Protein AF-A0A2J0LGB6-F1 (afdb_monomer_lite)

pLDDT: mean 71.1, std 15.82, range [27.42, 95.31]

Secondary structure (DSSP, 8-state):
-HHHHHHHHHHHHHHHHHHHHHHHHHHHT------SS--SBTTB-----HHHHHHHHHHHHHHHHHHHHHHHHHHHHHHHHHHHHTTT-HHHHHHHHHHHHHHHHHHHHHHHHHHHHHHHHHHTT-TTTTSTT------S----S------------S-----GGG--B-S-THHHHHHHHHTTT-EEEEGGG-TTS--EEETTEEEE-HHHHHHHHHHHHHS----SSGGGS--EE--GGG--TTEEEEETTEEEEEETTEEEE--SSEE--EEEEHHHHHHHS--EEE---B-

Sequence (295 aa):
MKKIRERRILLKIFVSSFILFGILFFSFHAVEAASLVPCDTSENLQACTLCHLVIGFKNIFDYLISSLFVVFTLGVVIAGMFYMVSSGNKSLIEKAKTALTYSLMGAVIALTSWLLVNAVLNALGYKNAGSWYNFTCDTTPSKGPGTLGPGGSTLPPSGISGKGRDIQVPQDGSKLAQVLEKYKGAVYVNYTNNPNGPKGWVDGVFYGDCSSFDQAIYKEAYGIDIPRTSSQQGNEPFNYSQLMNGTILESPGHIGIYYNGSVYHNSGTGNDVRVVELGQYLSNHNVTEMRLPPA

Structure (mmCIF, N/CA/C/O backbone):
data_AF-A0A2J0LGB6-F1
#
_entry.id   AF-A0A2J0LGB6-F1
#
loop_
_atom_site.group_PDB
_atom_site.id
_atom_site.type_symbol
_atom_site.label_atom_id
_atom_site.label_alt_id
_atom_site.label_comp_id
_atom_site.label_asym_id
_atom_site.label_entity_id
_atom_site.label_seq_id
_atom_site.pdbx_PDB_ins_code
_atom_site.Cartn_x
_atom_site.Cartn_y
_atom_site.Cartn_z
_atom_site.occupancy
_atom_site.B_iso_or_equiv
_atom_site.auth_seq_id
_atom_site.auth_comp_id
_atom_site.auth_asym_id
_atom_site.auth_atom_id
_atom_site.pdbx_PDB_model_num
ATOM 1 N N . MET A 1 1 ? -23.533 -2.391 51.498 1.00 57.25 1 MET A N 1
ATOM 2 C CA . MET A 1 1 ? -22.285 -1.675 51.125 1.00 57.25 1 MET A CA 1
ATOM 3 C C . MET A 1 1 ? -21.394 -2.432 50.127 1.00 57.25 1 MET A C 1
ATOM 5 O O . MET A 1 1 ? -20.925 -1.808 49.182 1.00 57.25 1 MET A O 1
ATOM 9 N N . LYS A 1 2 ? -21.208 -3.759 50.252 1.00 60.44 2 LYS A N 1
ATOM 10 C CA . LYS A 1 2 ? -20.364 -4.583 49.350 1.00 60.44 2 LYS A CA 1
ATOM 11 C C . LYS A 1 2 ? -20.735 -4.470 47.851 1.00 60.44 2 LYS A C 1
ATOM 13 O O . LYS A 1 2 ? -19.878 -4.185 47.024 1.00 60.44 2 LYS A O 1
ATOM 18 N N . LYS A 1 3 ? -22.037 -4.511 47.531 1.00 61.22 3 LYS A N 1
ATOM 19 C CA . LYS A 1 3 ? -22.597 -4.408 46.161 1.00 61.22 3 LYS A CA 1
ATOM 20 C C . LYS A 1 3 ? -22.359 -3.051 45.466 1.00 61.22 3 LYS A C 1
ATOM 22 O O . LYS A 1 3 ? -22.297 -2.980 44.244 1.00 61.22 3 LYS A O 1
ATOM 27 N N . ILE A 1 4 ? -22.213 -1.968 46.240 1.00 69.56 4 ILE A N 1
ATOM 28 C CA . ILE A 1 4 ? -21.932 -0.615 45.719 1.00 69.56 4 ILE A CA 1
ATOM 29 C C . ILE A 1 4 ? -20.433 -0.464 45.421 1.00 69.56 4 ILE A C 1
ATOM 31 O O . ILE A 1 4 ? -20.061 0.181 44.442 1.00 69.56 4 ILE A O 1
ATOM 35 N N . ARG A 1 5 ? -19.568 -1.096 46.230 1.00 70.69 5 ARG A N 1
ATOM 36 C CA . ARG A 1 5 ? -18.113 -1.087 46.028 1.00 70.69 5 ARG A CA 1
ATOM 37 C C . ARG A 1 5 ? -17.702 -1.887 44.788 1.00 70.69 5 ARG A C 1
ATOM 39 O O . ARG A 1 5 ? -16.887 -1.395 44.018 1.00 70.69 5 ARG A O 1
ATOM 46 N N . GLU A 1 6 ? -18.326 -3.036 44.534 1.00 75.62 6 GLU A N 1
ATOM 47 C CA . GLU A 1 6 ? -18.059 -3.847 43.331 1.00 75.62 6 GLU A CA 1
ATOM 48 C C . GLU A 1 6 ? -18.514 -3.165 42.035 1.00 75.62 6 GLU A C 1
ATOM 50 O O . GLU A 1 6 ? -17.765 -3.137 41.062 1.00 75.62 6 GLU A O 1
ATOM 55 N N . ARG A 1 7 ? -19.675 -2.495 42.036 1.00 69.69 7 ARG A N 1
ATOM 56 C CA . ARG A 1 7 ? -20.132 -1.696 40.883 1.00 69.69 7 ARG A CA 1
ATOM 57 C C . ARG A 1 7 ? -19.187 -0.540 40.544 1.00 69.69 7 ARG A C 1
ATOM 59 O O . ARG A 1 7 ? -18.980 -0.247 39.373 1.00 69.69 7 ARG A O 1
ATOM 66 N N . ARG A 1 8 ? -18.585 0.097 41.554 1.00 71.94 8 ARG A N 1
ATOM 67 C CA . ARG A 1 8 ? -17.592 1.166 41.352 1.00 71.94 8 ARG A CA 1
ATOM 68 C C . ARG A 1 8 ? -16.253 0.640 40.826 1.00 71.94 8 ARG A C 1
ATOM 70 O O . ARG A 1 8 ? -15.576 1.370 40.113 1.00 71.94 8 ARG A O 1
ATOM 77 N N . ILE A 1 9 ? -15.877 -0.596 41.159 1.00 80.00 9 ILE A N 1
ATOM 78 C CA . ILE A 1 9 ? -14.657 -1.241 40.646 1.00 80.00 9 ILE A CA 1
ATOM 79 C C . ILE A 1 9 ? -14.862 -1.685 39.191 1.00 80.00 9 ILE A C 1
ATOM 81 O O . ILE A 1 9 ? -14.038 -1.355 38.345 1.00 80.00 9 ILE A O 1
ATOM 85 N N . LEU A 1 10 ? -15.993 -2.325 38.875 1.00 76.31 10 LEU A N 1
ATOM 86 C CA . LEU A 1 10 ? -16.330 -2.737 37.506 1.00 76.31 10 LEU A CA 1
ATOM 87 C C . LEU A 1 10 ? -16.436 -1.545 36.547 1.00 76.31 10 LEU A C 1
ATOM 89 O O . LEU A 1 10 ? -15.912 -1.601 35.439 1.00 76.31 10 LEU A O 1
ATOM 93 N N . LEU A 1 11 ? -17.037 -0.437 36.993 1.00 77.94 11 LEU A N 1
ATOM 94 C CA . LEU A 1 11 ? -17.114 0.786 36.194 1.00 77.94 11 LEU A CA 1
ATOM 95 C C . LEU A 1 11 ? -15.721 1.365 35.891 1.00 77.94 11 LEU A C 1
ATOM 97 O O . LEU A 1 11 ? -15.464 1.780 34.768 1.00 77.94 11 LEU A O 1
ATOM 101 N N . LYS A 1 12 ? -14.803 1.361 36.868 1.00 82.25 12 LYS A N 1
ATOM 102 C CA . LYS A 1 12 ? -13.428 1.857 36.681 1.00 82.25 12 LYS A CA 1
ATOM 103 C C . LYS A 1 12 ? -12.610 0.980 35.736 1.00 82.25 12 LYS A C 1
ATOM 105 O O . LYS A 1 12 ? -11.882 1.520 34.912 1.00 82.25 12 LYS A O 1
ATOM 110 N N . ILE A 1 13 ? -12.749 -0.343 35.828 1.00 84.19 13 ILE A N 1
ATOM 111 C CA . ILE A 1 13 ? -12.079 -1.286 34.918 1.00 84.19 13 ILE A CA 1
ATOM 112 C C . ILE A 1 13 ? -12.586 -1.084 33.486 1.00 84.19 13 ILE A C 1
ATOM 114 O O . ILE A 1 13 ? -11.786 -1.003 32.558 1.00 84.19 13 ILE A O 1
ATOM 118 N N . PHE A 1 14 ? -13.899 -0.919 33.311 1.00 81.19 14 PHE A N 1
ATOM 119 C CA . PHE A 1 14 ? -14.500 -0.688 32.000 1.00 81.19 14 PHE A CA 1
ATOM 120 C C . PHE A 1 14 ? -14.052 0.647 31.379 1.00 81.19 14 PHE A C 1
ATOM 122 O O . PHE A 1 14 ? -13.635 0.685 30.225 1.00 81.19 14 PHE A O 1
ATOM 129 N N . VAL A 1 15 ? -14.045 1.731 32.164 1.00 82.56 15 VAL A N 1
ATOM 130 C CA . VAL A 1 15 ? -13.558 3.048 31.716 1.00 82.56 15 VAL A CA 1
ATOM 131 C C . VAL A 1 15 ? -12.059 3.011 31.396 1.00 82.56 15 VAL A C 1
ATOM 133 O O . VAL A 1 15 ? -11.644 3.542 30.371 1.00 82.56 15 VAL A O 1
ATOM 136 N N . SER A 1 16 ? -11.244 2.340 32.215 1.00 83.38 16 SER A N 1
ATOM 137 C CA . SER A 1 16 ? -9.804 2.190 31.970 1.00 83.38 16 SER A CA 1
ATOM 138 C C . SER A 1 16 ? -9.507 1.372 30.712 1.00 83.38 16 SER A C 1
ATOM 140 O O . SER A 1 16 ? -8.601 1.723 29.964 1.00 83.38 16 SER A O 1
ATOM 142 N N . SER A 1 17 ? -10.261 0.298 30.461 1.00 83.94 17 SER A N 1
ATOM 143 C CA . SER A 1 17 ? -10.114 -0.526 29.256 1.00 83.94 17 SER A CA 1
ATOM 144 C C . SER A 1 17 ? -10.517 0.242 27.996 1.00 83.94 17 SER A C 1
ATOM 146 O O . SER A 1 17 ? -9.847 0.129 26.975 1.00 83.94 17 SER A O 1
ATOM 148 N N . PHE A 1 18 ? -11.550 1.082 28.086 1.00 79.19 18 PHE A N 1
ATOM 149 C CA . PHE A 1 18 ? -11.989 1.942 26.991 1.00 79.19 18 PHE A CA 1
ATOM 150 C C . PHE A 1 18 ? -10.978 3.053 26.668 1.00 79.19 18 PHE A C 1
ATOM 152 O O . PHE A 1 18 ? -10.692 3.294 25.499 1.00 79.19 18 PHE A O 1
ATOM 159 N N . ILE A 1 19 ? -10.383 3.682 27.689 1.00 82.94 19 ILE A N 1
ATOM 160 C CA . ILE A 1 19 ? -9.310 4.672 27.503 1.00 82.94 19 ILE A CA 1
ATOM 161 C C . ILE A 1 19 ? -8.078 4.011 26.870 1.00 82.94 19 ILE A C 1
ATOM 163 O O . ILE A 1 19 ? -7.512 4.558 25.929 1.00 82.94 19 ILE A O 1
ATOM 167 N N . LEU A 1 20 ? -7.699 2.810 27.322 1.00 83.19 20 LEU A N 1
ATOM 168 C CA . LEU A 1 20 ? -6.574 2.065 26.753 1.00 83.19 20 LEU A CA 1
ATOM 169 C C . LEU A 1 20 ? -6.831 1.668 25.289 1.00 83.19 20 LEU A C 1
ATOM 171 O O . LEU A 1 20 ? -5.963 1.859 24.445 1.00 83.19 20 LEU A O 1
ATOM 175 N N . PHE A 1 21 ? -8.030 1.166 24.973 1.00 81.56 21 PHE A N 1
ATOM 176 C CA . PHE A 1 21 ? -8.418 0.824 23.602 1.00 81.56 21 PHE A CA 1
ATOM 177 C C . PHE A 1 21 ? -8.449 2.061 22.697 1.00 81.56 21 PHE A C 1
ATOM 179 O O . PHE A 1 21 ? -7.945 2.006 21.583 1.00 81.56 21 PHE A O 1
ATOM 186 N N . GLY A 1 22 ? -8.963 3.193 23.191 1.00 79.19 22 GLY A N 1
ATOM 187 C CA . GLY A 1 22 ? -8.945 4.466 22.470 1.00 79.19 22 GLY A CA 1
ATOM 188 C C . GLY A 1 22 ? -7.528 4.957 22.161 1.00 79.19 22 GLY A C 1
AT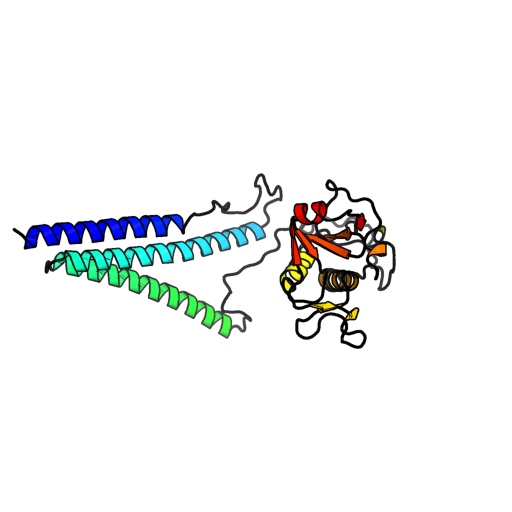OM 189 O O . GLY A 1 22 ? -7.269 5.373 21.037 1.00 79.19 22 GLY A O 1
ATOM 190 N N . ILE A 1 23 ? -6.599 4.848 23.118 1.00 80.06 23 ILE A N 1
ATOM 191 C CA . ILE A 1 23 ? -5.185 5.213 22.925 1.00 80.06 23 ILE A CA 1
ATOM 192 C C . ILE A 1 23 ? -4.522 4.287 21.898 1.00 80.06 23 ILE A C 1
ATOM 194 O O . ILE A 1 23 ? -3.910 4.775 20.955 1.00 80.06 23 ILE A O 1
ATOM 198 N N . LEU A 1 24 ? -4.698 2.967 22.022 1.00 75.44 24 LEU A N 1
ATOM 199 C CA . LEU A 1 24 ? -4.129 1.991 21.084 1.00 75.44 24 LEU A CA 1
ATOM 200 C C . LEU A 1 24 ? -4.681 2.158 19.661 1.00 75.44 24 LEU A C 1
ATOM 202 O O . LEU A 1 24 ? -3.936 2.051 18.691 1.00 75.44 24 LEU A O 1
ATOM 206 N N . PHE A 1 25 ? -5.973 2.459 19.533 1.00 73.19 25 PHE A N 1
ATOM 207 C CA . PHE A 1 25 ? -6.634 2.672 18.249 1.00 73.19 25 PHE A CA 1
ATOM 208 C C . PHE A 1 25 ? -6.210 3.992 17.583 1.00 73.19 25 PHE A C 1
ATOM 210 O O . PHE A 1 25 ? -6.025 4.036 16.366 1.00 73.19 25 PHE A O 1
ATOM 217 N N . PHE A 1 26 ? -6.010 5.053 18.376 1.00 68.25 26 PHE A N 1
ATOM 218 C CA . PHE A 1 26 ? -5.523 6.349 17.895 1.00 68.25 26 PHE A CA 1
ATOM 219 C C . PHE A 1 26 ? -4.045 6.289 17.490 1.00 68.25 26 PHE A C 1
ATOM 221 O O . PHE A 1 26 ? -3.670 6.854 16.469 1.00 68.25 26 PHE A O 1
ATOM 228 N N . SER A 1 27 ? -3.218 5.537 18.225 1.00 65.94 27 SER A N 1
ATOM 229 C CA . SER A 1 27 ? -1.820 5.283 17.853 1.00 65.94 27 SER A CA 1
ATOM 230 C C . SER A 1 27 ? -1.676 4.485 16.554 1.00 65.94 27 SER A C 1
ATOM 232 O O . SER A 1 27 ? -0.694 4.669 15.846 1.00 65.94 27 SER A O 1
ATOM 234 N N . PHE A 1 28 ? -2.645 3.625 16.221 1.00 60.91 28 PHE A N 1
ATOM 235 C CA . PHE A 1 28 ? -2.645 2.868 14.964 1.00 60.91 28 PHE A CA 1
ATOM 236 C C . PHE A 1 28 ? -3.026 3.725 13.744 1.00 60.91 28 PHE A C 1
ATOM 238 O O . PHE A 1 28 ? -2.659 3.392 12.624 1.00 60.91 28 PHE A O 1
ATOM 245 N N . HIS A 1 29 ? -3.732 4.841 13.960 1.00 61.84 29 HIS A N 1
ATOM 246 C CA . HIS A 1 29 ? -4.088 5.819 12.928 1.00 61.84 29 HIS A CA 1
ATOM 247 C C . HIS A 1 29 ? -3.165 7.041 13.006 1.00 61.84 29 HIS A C 1
ATOM 249 O O . HIS A 1 29 ? -3.626 8.184 13.027 1.00 61.84 29 HIS A O 1
ATOM 255 N N . ALA A 1 30 ? -1.851 6.814 13.069 1.00 54.72 30 ALA A N 1
ATOM 256 C CA . ALA A 1 30 ? -0.896 7.868 12.767 1.00 54.72 30 ALA A CA 1
ATOM 257 C C . ALA A 1 30 ? -1.058 8.218 11.281 1.00 54.72 30 ALA A C 1
ATOM 259 O O . ALA A 1 30 ? -0.576 7.512 10.401 1.00 54.72 30 ALA A O 1
ATOM 260 N N . VAL A 1 31 ? -1.822 9.277 11.011 1.00 57.94 31 VAL A N 1
ATOM 261 C CA . VAL A 1 31 ? -1.873 9.915 9.698 1.00 57.94 31 VAL A CA 1
ATOM 262 C C . VAL A 1 31 ? -0.479 10.457 9.437 1.00 57.94 31 VAL A C 1
ATOM 264 O O . VAL A 1 31 ? -0.087 11.486 9.988 1.00 57.94 31 VAL A O 1
ATOM 267 N N . GLU A 1 32 ? 0.289 9.745 8.623 1.00 56.34 32 GLU A N 1
ATOM 268 C CA . GLU A 1 32 ? 1.420 10.352 7.945 1.00 56.34 32 GLU A CA 1
ATOM 269 C C . GLU A 1 32 ? 0.850 11.497 7.110 1.00 56.34 32 GLU A C 1
ATOM 271 O O . GLU A 1 32 ? -0.084 11.312 6.324 1.00 56.34 32 GLU A O 1
ATOM 276 N N . ALA A 1 33 ? 1.339 12.710 7.361 1.00 49.53 33 ALA A N 1
ATOM 277 C CA . ALA A 1 33 ? 0.936 13.905 6.640 1.00 49.53 33 ALA A CA 1
ATOM 278 C C . ALA A 1 33 ? 1.488 13.840 5.209 1.00 49.53 33 ALA A C 1
ATOM 280 O O . ALA A 1 33 ? 2.425 14.549 4.853 1.00 49.53 33 ALA A O 1
ATOM 281 N N . ALA A 1 34 ? 0.918 12.959 4.390 1.00 55.00 34 ALA A N 1
ATOM 282 C CA . ALA A 1 34 ? 1.108 12.986 2.957 1.00 55.00 34 ALA A CA 1
ATOM 283 C C . ALA A 1 34 ? 0.466 14.275 2.437 1.00 55.00 34 ALA A C 1
ATOM 285 O O . ALA A 1 34 ? -0.683 14.594 2.762 1.00 55.00 34 ALA A O 1
ATOM 286 N N . SER A 1 35 ? 1.210 15.049 1.652 1.00 59.91 35 SER A N 1
ATOM 287 C CA . SER A 1 35 ? 0.641 16.196 0.959 1.00 59.91 35 SER A CA 1
ATOM 288 C C . SER A 1 35 ? -0.545 15.737 0.098 1.00 59.91 35 SER A C 1
ATOM 290 O O . SER A 1 35 ? -0.476 14.725 -0.601 1.00 59.91 35 SER A O 1
ATOM 292 N N . LEU A 1 36 ? -1.658 16.482 0.166 1.00 65.94 36 LEU A N 1
ATOM 293 C CA . LEU A 1 36 ? -2.901 16.201 -0.578 1.00 65.94 36 LEU A CA 1
ATOM 294 C C . LEU A 1 36 ? -2.656 16.022 -2.080 1.00 65.94 36 LEU A C 1
ATOM 296 O O . LEU A 1 36 ? -3.358 15.259 -2.734 1.00 65.94 36 LEU A O 1
ATOM 300 N N . VAL A 1 37 ? -1.653 16.719 -2.610 1.00 74.94 37 VAL A N 1
ATOM 301 C CA . VAL A 1 37 ? -1.104 16.491 -3.941 1.00 74.94 37 VAL A CA 1
ATOM 302 C C . VAL A 1 37 ? 0.407 16.302 -3.767 1.00 74.94 37 VAL A C 1
ATOM 304 O O . VAL A 1 37 ? 1.064 17.218 -3.267 1.00 74.94 37 VAL A O 1
ATOM 307 N N . PRO A 1 38 ? 0.978 15.141 -4.134 1.00 68.25 38 PRO A N 1
ATOM 308 C CA . PRO A 1 38 ? 2.395 14.850 -3.928 1.00 68.25 38 PRO A CA 1
ATOM 309 C C . PRO A 1 38 ? 3.275 15.491 -5.017 1.00 68.25 38 PRO A C 1
ATOM 311 O O . PRO A 1 38 ? 4.018 14.798 -5.699 1.00 68.25 38 PRO A O 1
ATOM 314 N N . CYS A 1 39 ? 3.169 16.806 -5.220 1.00 71.56 39 CYS A N 1
ATOM 315 C CA . CYS A 1 39 ? 4.016 17.570 -6.142 1.00 71.56 39 CYS A CA 1
ATOM 316 C C . CYS A 1 39 ? 4.492 18.876 -5.494 1.00 71.56 39 CYS A C 1
ATOM 318 O O . CYS A 1 39 ? 3.867 19.352 -4.547 1.00 71.56 39 CYS A O 1
ATOM 320 N N . ASP A 1 40 ? 5.596 19.430 -6.006 1.00 61.62 40 ASP A N 1
ATOM 321 C CA . ASP A 1 40 ? 6.232 20.658 -5.503 1.00 61.62 40 ASP A CA 1
ATOM 322 C C . ASP A 1 40 ? 6.534 20.616 -3.991 1.00 61.62 40 ASP A C 1
ATOM 324 O O . ASP A 1 40 ? 6.265 21.547 -3.232 1.00 61.62 40 ASP A O 1
ATOM 328 N N . THR A 1 41 ? 7.063 19.479 -3.526 1.00 63.56 41 THR A N 1
ATOM 329 C CA . THR A 1 41 ? 7.563 19.326 -2.154 1.00 63.56 41 THR A CA 1
ATOM 330 C C . THR A 1 41 ? 9.084 19.439 -2.146 1.00 63.56 41 THR A C 1
ATOM 332 O O . THR A 1 41 ? 9.743 19.212 -3.160 1.00 63.56 41 THR A O 1
ATOM 335 N N . SER A 1 42 ? 9.678 19.742 -0.989 1.00 52.84 42 SER A N 1
ATOM 336 C CA . SER A 1 42 ? 11.139 19.841 -0.828 1.00 52.84 42 SER A CA 1
ATOM 337 C C . SER A 1 42 ? 11.908 18.561 -1.198 1.00 52.84 42 SER A C 1
ATOM 339 O O . SER A 1 42 ? 13.126 18.614 -1.336 1.00 52.84 42 SER A O 1
ATOM 341 N N . GLU A 1 43 ? 11.210 17.433 -1.364 1.00 52.44 43 GLU A N 1
ATOM 342 C CA . GLU A 1 43 ? 11.763 16.139 -1.783 1.00 52.44 43 GLU A CA 1
ATOM 343 C C . GLU A 1 43 ? 11.471 15.789 -3.258 1.00 52.44 43 GLU A C 1
ATOM 345 O O . GLU A 1 43 ? 12.148 14.936 -3.822 1.00 52.44 43 GLU A O 1
ATOM 350 N N . ASN A 1 44 ? 10.506 16.456 -3.910 1.00 54.62 44 ASN A N 1
ATOM 351 C CA . ASN A 1 44 ? 10.139 16.251 -5.317 1.00 54.62 44 ASN A CA 1
ATOM 352 C C . ASN A 1 44 ? 9.853 17.596 -6.012 1.00 54.62 44 ASN A C 1
ATOM 354 O O . ASN A 1 44 ? 8.716 18.070 -6.050 1.00 54.62 44 ASN A O 1
ATOM 358 N N . LEU A 1 45 ? 10.889 18.179 -6.628 1.00 52.56 45 LEU A N 1
ATOM 359 C CA . LEU A 1 45 ? 10.853 19.456 -7.366 1.00 52.56 45 LEU A CA 1
ATOM 360 C C . LEU A 1 45 ? 10.218 19.357 -8.780 1.00 52.56 45 LEU A C 1
ATOM 362 O O . LEU A 1 45 ? 10.547 20.129 -9.683 1.00 52.56 45 LEU A O 1
ATOM 366 N N . GLN A 1 46 ? 9.335 18.383 -9.018 1.00 58.78 46 GLN A N 1
ATOM 367 C CA . GLN A 1 46 ? 8.678 18.189 -10.316 1.00 58.78 46 GLN A CA 1
ATOM 368 C C . GLN A 1 46 ? 7.421 19.053 -10.463 1.00 58.78 46 GLN A C 1
ATOM 370 O O . GLN A 1 46 ? 6.616 19.181 -9.541 1.00 58.78 46 GLN A O 1
ATOM 375 N N . ALA A 1 47 ? 7.224 19.600 -11.669 1.00 58.81 47 ALA A N 1
ATOM 376 C CA . ALA A 1 47 ? 6.024 20.350 -12.023 1.00 58.81 47 ALA A CA 1
ATOM 377 C C . ALA A 1 47 ? 4.765 19.475 -11.886 1.00 58.81 47 ALA A C 1
ATOM 379 O O . ALA A 1 47 ? 4.703 18.368 -12.428 1.00 58.81 47 ALA A O 1
ATOM 380 N N . CYS A 1 48 ? 3.749 19.989 -11.189 1.00 64.56 48 CYS A N 1
ATOM 381 C CA . CYS A 1 48 ? 2.488 19.291 -10.961 1.00 64.56 48 CYS A CA 1
ATOM 382 C C . CYS A 1 48 ? 1.771 18.982 -12.286 1.00 64.56 48 CYS A C 1
ATOM 384 O O . CYS A 1 48 ? 1.277 19.876 -12.974 1.00 64.56 48 CYS A O 1
ATOM 386 N N . THR A 1 49 ? 1.678 17.699 -12.630 1.00 72.69 49 THR A N 1
ATOM 387 C CA . THR A 1 49 ? 0.858 17.206 -13.748 1.00 72.69 49 THR A CA 1
ATOM 388 C C . THR A 1 49 ? -0.535 16.786 -13.260 1.00 72.69 49 THR A C 1
ATOM 390 O O . THR A 1 49 ? -0.725 16.505 -12.075 1.00 72.69 49 THR A O 1
ATOM 393 N N . LEU A 1 50 ? -1.522 16.678 -14.165 1.00 73.19 50 LEU A N 1
ATOM 394 C CA . LEU A 1 50 ? -2.873 16.174 -13.833 1.00 73.19 50 LEU A CA 1
ATOM 395 C C . LEU A 1 50 ? -2.847 14.785 -13.168 1.00 73.19 50 LEU A C 1
ATOM 397 O O . LEU A 1 50 ? -3.728 14.457 -12.383 1.00 73.19 50 LEU A O 1
ATOM 401 N N . CYS A 1 51 ? -1.816 13.988 -13.438 1.00 74.62 51 CYS A N 1
ATOM 402 C CA . CYS A 1 51 ? -1.575 12.705 -12.790 1.00 74.62 51 CYS A CA 1
ATOM 403 C C . CYS A 1 51 ? -1.431 12.832 -11.259 1.00 74.62 51 CYS A C 1
ATOM 405 O O . CYS A 1 51 ? -2.069 12.087 -10.516 1.00 74.62 51 CYS A O 1
ATOM 407 N N . HIS A 1 52 ? -0.677 13.822 -10.774 1.00 74.81 52 HIS A N 1
ATOM 408 C CA . HIS A 1 52 ? -0.508 14.046 -9.337 1.00 74.81 52 HIS A CA 1
ATOM 409 C C . HIS A 1 52 ? -1.819 14.463 -8.665 1.00 74.81 52 HIS A C 1
ATOM 411 O O . HIS A 1 52 ? -2.065 14.096 -7.519 1.00 74.81 52 HIS A O 1
ATOM 417 N N . LEU A 1 53 ? -2.693 15.172 -9.391 1.00 79.00 53 LEU A N 1
ATOM 418 C CA . LEU A 1 53 ? -4.040 15.502 -8.927 1.00 79.00 53 LEU A CA 1
ATOM 419 C C . LEU A 1 53 ? -4.901 14.235 -8.770 1.00 79.00 53 LEU A C 1
ATOM 421 O O . LEU A 1 53 ? -5.588 14.083 -7.764 1.00 79.00 53 LEU A O 1
ATOM 425 N N . VAL A 1 54 ? -4.840 13.306 -9.730 1.00 80.94 54 VAL A N 1
ATOM 426 C CA . VAL A 1 54 ? -5.573 12.024 -9.677 1.00 80.94 54 VAL A CA 1
ATOM 427 C C . VAL A 1 54 ? -5.080 11.143 -8.527 1.00 80.94 54 VAL A C 1
ATOM 429 O O . VAL A 1 54 ? -5.892 10.572 -7.800 1.00 80.94 54 VAL A O 1
ATOM 432 N N . ILE A 1 55 ? -3.765 11.076 -8.310 1.00 78.50 55 ILE A N 1
ATOM 433 C CA . ILE A 1 55 ? -3.179 10.366 -7.163 1.00 78.50 55 ILE A CA 1
ATOM 434 C C . ILE A 1 55 ? -3.586 11.041 -5.848 1.00 78.50 55 ILE A C 1
ATOM 436 O O . ILE A 1 55 ? -3.934 10.356 -4.889 1.00 78.50 55 ILE A O 1
ATOM 440 N N . GLY A 1 56 ? -3.630 12.374 -5.817 1.00 78.56 56 GLY A N 1
ATOM 441 C CA . GLY A 1 56 ? -4.162 13.126 -4.684 1.00 78.56 56 GLY A CA 1
ATOM 442 C C . GLY A 1 56 ? -5.607 12.745 -4.358 1.00 78.56 56 GLY A C 1
ATOM 443 O O . GLY A 1 56 ? -5.923 12.430 -3.212 1.00 78.56 56 GLY A O 1
ATOM 444 N N . PHE A 1 57 ? -6.478 12.660 -5.370 1.00 82.94 57 PHE A N 1
ATOM 445 C CA . PHE A 1 57 ? -7.842 12.160 -5.185 1.00 82.94 57 PHE A CA 1
ATOM 446 C C . PHE A 1 57 ? -7.865 10.734 -4.642 1.00 82.94 57 PHE A C 1
ATOM 448 O O . PHE A 1 57 ? -8.605 10.476 -3.696 1.00 82.94 57 PHE A O 1
ATOM 455 N N . LYS A 1 58 ? -7.043 9.821 -5.173 1.00 82.62 58 LYS A N 1
ATOM 456 C CA . LYS A 1 58 ? -6.915 8.460 -4.634 1.00 82.62 58 LYS A CA 1
ATOM 457 C C . LYS A 1 58 ? -6.552 8.478 -3.144 1.00 82.62 58 LYS A C 1
ATOM 459 O O . LYS A 1 58 ? -7.228 7.820 -2.360 1.00 82.62 58 LYS A O 1
ATOM 464 N N . ASN A 1 59 ? -5.552 9.262 -2.749 1.00 80.12 59 ASN A N 1
ATOM 465 C CA . ASN A 1 59 ? -5.129 9.367 -1.351 1.00 80.12 59 ASN A CA 1
ATOM 466 C C . ASN A 1 59 ? -6.251 9.917 -0.458 1.00 80.12 59 ASN A C 1
ATOM 468 O O . ASN A 1 59 ? -6.458 9.428 0.651 1.00 80.12 59 ASN A O 1
ATOM 472 N N . ILE A 1 60 ? -7.024 10.888 -0.956 1.00 84.81 60 ILE A N 1
ATOM 473 C CA . ILE A 1 60 ? -8.215 11.401 -0.266 1.00 84.81 60 ILE A CA 1
ATOM 474 C C . ILE A 1 60 ? -9.268 10.301 -0.119 1.00 84.81 60 ILE A C 1
ATOM 476 O O . ILE A 1 60 ? -9.816 10.133 0.965 1.00 84.81 60 ILE A O 1
ATOM 480 N N . PHE A 1 61 ? -9.557 9.539 -1.175 1.00 83.88 61 PHE A N 1
ATOM 481 C CA . PHE A 1 61 ? -10.520 8.438 -1.115 1.00 83.88 61 PHE A CA 1
ATOM 482 C C . PHE A 1 61 ? -10.084 7.349 -0.131 1.00 83.88 61 PHE A C 1
ATOM 484 O O . PHE A 1 61 ? -10.899 6.915 0.682 1.00 83.88 61 PHE A O 1
ATOM 491 N N . ASP A 1 62 ? -8.810 6.961 -0.143 1.00 81.19 62 ASP A N 1
ATOM 492 C CA . ASP A 1 62 ? -8.252 5.985 0.795 1.00 81.19 62 ASP A CA 1
ATOM 493 C C . ASP A 1 62 ? -8.339 6.499 2.244 1.00 81.19 62 ASP A C 1
ATOM 495 O O . ASP A 1 62 ? -8.757 5.769 3.147 1.00 81.19 62 ASP A O 1
ATOM 499 N N . TYR A 1 63 ? -8.049 7.784 2.467 1.00 82.75 63 TYR A N 1
ATOM 500 C CA . TYR A 1 63 ? -8.218 8.431 3.768 1.00 82.75 63 TYR A CA 1
ATOM 501 C C . TYR A 1 63 ? -9.690 8.487 4.214 1.00 82.75 63 TYR A C 1
ATOM 503 O O . TYR A 1 63 ? -10.010 8.200 5.370 1.00 82.75 63 TYR A O 1
ATOM 511 N N . LEU A 1 64 ? -10.618 8.812 3.310 1.00 84.25 64 LEU A N 1
ATOM 512 C CA . LEU A 1 64 ? -12.052 8.858 3.606 1.00 84.25 64 LEU A CA 1
ATOM 513 C C . LEU A 1 64 ? -12.604 7.469 3.946 1.00 84.25 64 LEU A C 1
ATOM 515 O O . LEU A 1 64 ? -13.350 7.329 4.913 1.00 84.25 64 LEU A O 1
ATOM 519 N N . ILE A 1 65 ? -12.208 6.432 3.206 1.00 83.69 65 ILE A N 1
ATOM 520 C CA . ILE A 1 65 ? -12.607 5.046 3.484 1.00 83.69 65 ILE A CA 1
ATOM 521 C C . ILE A 1 65 ? -12.030 4.578 4.826 1.00 83.69 65 ILE A C 1
ATOM 523 O O . ILE A 1 65 ? -12.757 4.008 5.642 1.00 83.69 65 ILE A O 1
ATOM 527 N N . SER A 1 66 ? -10.754 4.869 5.090 1.00 81.75 66 SER A N 1
ATOM 528 C CA . SER A 1 66 ? -10.111 4.555 6.370 1.00 81.75 66 SER A CA 1
ATOM 529 C C . SER A 1 66 ? -10.807 5.264 7.543 1.00 81.75 66 SER A C 1
ATOM 531 O O . SER A 1 66 ? -11.187 4.635 8.532 1.00 81.75 66 SER A O 1
ATOM 533 N N . SER A 1 67 ? -11.104 6.560 7.406 1.00 82.81 67 SER A N 1
ATOM 534 C CA . SER A 1 67 ? -11.798 7.332 8.447 1.00 82.81 67 SER A CA 1
ATOM 535 C C . SER A 1 67 ? -13.249 6.883 8.674 1.00 82.81 67 SER A C 1
ATOM 537 O O . SER A 1 67 ? -13.724 6.893 9.812 1.00 82.81 67 SER A O 1
ATOM 539 N N . LEU A 1 68 ? -13.952 6.406 7.642 1.00 86.81 68 LEU A N 1
ATOM 540 C CA . LEU A 1 68 ? -15.281 5.805 7.793 1.00 86.81 68 LEU A CA 1
ATOM 541 C C . LEU A 1 68 ? -15.252 4.570 8.700 1.00 86.81 68 LEU A C 1
ATOM 543 O O . LEU A 1 68 ? -16.140 4.409 9.540 1.00 86.81 68 LEU A O 1
ATOM 547 N N . PHE A 1 69 ? -14.223 3.726 8.581 1.00 84.44 69 PHE A N 1
ATOM 548 C CA . PHE A 1 69 ? -14.064 2.547 9.436 1.00 84.44 69 PHE A CA 1
ATOM 549 C C . PHE A 1 69 ? -13.843 2.927 10.910 1.00 84.44 69 PHE A C 1
ATOM 551 O O . PHE A 1 69 ? -14.406 2.305 11.821 1.00 84.44 69 PHE A O 1
ATOM 558 N N . VAL A 1 70 ? -13.094 4.006 11.150 1.00 84.75 70 VAL A N 1
ATOM 559 C CA . VAL A 1 70 ? -12.906 4.594 12.484 1.00 84.75 70 VAL A CA 1
ATOM 560 C C . VAL A 1 70 ? -14.232 5.068 13.074 1.00 84.75 70 VAL A C 1
ATOM 562 O O . VAL A 1 70 ? -14.593 4.679 14.187 1.00 84.75 70 VAL A O 1
ATOM 565 N N . VAL A 1 71 ? -14.991 5.873 12.325 1.00 87.38 71 VAL A N 1
ATOM 566 C CA . VAL A 1 71 ? -16.277 6.421 12.784 1.00 87.38 71 VAL A CA 1
ATOM 567 C C . VAL A 1 71 ? -17.295 5.308 13.036 1.00 87.38 71 VAL A C 1
ATOM 569 O O . VAL A 1 71 ? -18.016 5.347 14.036 1.00 87.38 71 VAL A O 1
ATOM 572 N N . PHE A 1 72 ? -17.325 4.285 12.179 1.00 87.88 72 PHE A N 1
ATOM 573 C CA . PHE A 1 72 ? -18.164 3.105 12.366 1.00 87.88 72 PHE A CA 1
ATOM 574 C C . PHE A 1 72 ? -17.851 2.394 13.687 1.00 87.88 72 PHE A C 1
ATOM 576 O O . PHE A 1 72 ? -18.751 2.173 14.501 1.00 87.88 72 PHE A O 1
ATOM 583 N N . THR A 1 73 ? -16.573 2.098 13.933 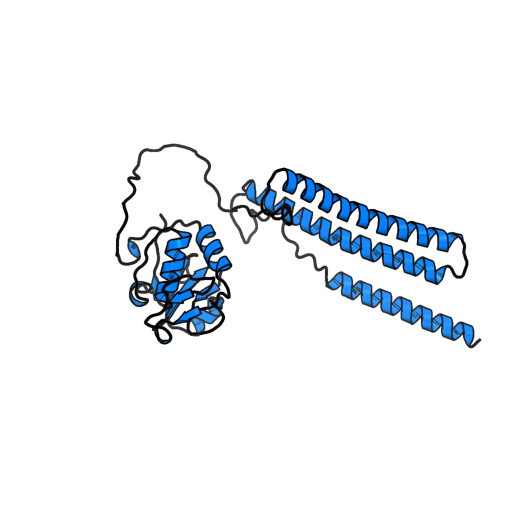1.00 85.88 73 THR A N 1
ATOM 584 C CA . THR A 1 73 ? -16.127 1.414 15.153 1.00 85.88 73 THR A CA 1
ATOM 585 C C . THR A 1 73 ? -16.470 2.231 16.400 1.00 85.88 73 THR A C 1
ATOM 587 O O . THR A 1 73 ? -17.025 1.693 17.360 1.00 85.88 73 THR A O 1
ATOM 590 N N . LEU A 1 74 ? -16.233 3.547 16.378 1.00 85.88 74 LEU A N 1
ATOM 591 C CA . LEU A 1 74 ? -16.597 4.441 17.482 1.00 85.88 74 LEU A CA 1
ATOM 592 C C . LEU A 1 74 ? -18.108 4.455 17.745 1.00 85.88 74 LEU A C 1
ATOM 594 O O . LEU A 1 74 ? -18.528 4.364 18.899 1.00 85.88 74 LEU A O 1
ATOM 598 N N . GLY A 1 75 ? -18.929 4.520 16.694 1.00 87.56 75 GLY A N 1
ATOM 599 C CA . GLY A 1 75 ? -20.386 4.501 16.815 1.00 87.56 75 GLY A CA 1
ATOM 600 C C . GLY A 1 75 ? -20.912 3.219 17.467 1.00 87.56 75 GLY A C 1
ATOM 601 O O . GLY A 1 75 ? -21.735 3.284 18.384 1.00 87.56 75 GLY A O 1
ATOM 602 N N . VAL A 1 76 ? -20.367 2.060 17.081 1.00 90.12 76 VAL A N 1
ATOM 603 C CA . VAL A 1 76 ? -20.716 0.761 17.681 1.00 90.12 76 VAL A CA 1
ATOM 604 C C . VAL A 1 76 ? -20.321 0.704 19.158 1.00 90.12 76 VAL A C 1
ATOM 606 O O . VAL A 1 76 ? -21.112 0.254 19.991 1.00 90.12 76 VAL A O 1
ATOM 609 N N . VAL A 1 77 ? -19.135 1.202 19.520 1.00 88.56 77 VAL A N 1
ATOM 610 C CA . VAL A 1 77 ? -18.688 1.190 20.921 1.00 88.56 77 VAL A CA 1
ATOM 611 C C . VAL A 1 77 ? -19.525 2.137 21.788 1.00 88.56 77 VAL A C 1
ATOM 613 O O . VAL A 1 77 ? -19.939 1.758 22.887 1.00 88.56 77 VAL A O 1
ATOM 616 N N . ILE A 1 78 ? -19.842 3.338 21.293 1.00 87.50 78 ILE A N 1
ATOM 617 C CA . ILE A 1 78 ? -20.713 4.296 21.992 1.00 87.50 78 ILE A CA 1
ATOM 618 C C . ILE A 1 78 ? -22.114 3.700 22.191 1.00 87.50 78 ILE A C 1
ATOM 620 O O . ILE A 1 78 ? -22.675 3.788 23.287 1.00 87.50 78 ILE A O 1
ATOM 624 N N . ALA A 1 79 ? -22.664 3.034 21.173 1.00 90.75 79 ALA A N 1
ATOM 625 C CA . ALA A 1 79 ? -23.942 2.338 21.280 1.00 90.75 79 ALA A CA 1
ATOM 626 C C . ALA A 1 79 ? -23.907 1.227 22.346 1.00 90.75 79 ALA A C 1
ATOM 628 O O . ALA A 1 79 ? -24.802 1.152 23.193 1.00 90.75 79 ALA A O 1
ATOM 629 N N . GLY A 1 80 ? -22.845 0.412 22.363 1.00 88.62 80 GLY A N 1
ATOM 630 C CA . GLY A 1 80 ? -22.637 -0.625 23.377 1.00 88.62 80 GLY A CA 1
ATOM 631 C C . GLY A 1 80 ? -22.542 -0.057 24.797 1.00 88.62 80 GLY A C 1
ATOM 632 O O . GLY A 1 80 ? -23.132 -0.605 25.732 1.00 88.62 80 GLY A O 1
ATOM 633 N N . MET A 1 81 ? -21.872 1.086 24.960 1.00 84.31 81 MET A N 1
ATOM 634 C CA . MET A 1 81 ? -21.764 1.772 26.246 1.00 84.31 81 MET A CA 1
ATOM 635 C C . MET A 1 81 ? -23.125 2.271 26.743 1.00 84.31 81 MET A C 1
ATOM 637 O O . MET A 1 81 ? -23.500 1.989 27.884 1.00 84.31 81 MET A O 1
ATOM 641 N N . PHE A 1 82 ? -23.894 2.967 25.899 1.00 87.75 82 PHE A N 1
ATOM 642 C CA . PHE A 1 82 ? -25.228 3.445 26.277 1.00 87.75 82 PHE A CA 1
ATOM 643 C C . PHE A 1 82 ? -26.171 2.296 26.642 1.00 87.75 82 PHE A C 1
ATOM 645 O O . PHE A 1 82 ? -26.967 2.429 27.576 1.00 87.75 82 PHE A O 1
ATOM 652 N N . TYR A 1 83 ? -26.043 1.153 25.964 1.00 88.12 83 TYR A N 1
ATOM 653 C CA . TYR A 1 83 ? -26.832 -0.033 26.271 1.00 88.12 83 TYR A CA 1
ATOM 654 C C . TYR A 1 83 ? -26.503 -0.600 27.660 1.00 88.12 83 TYR A C 1
ATOM 656 O O . TYR A 1 83 ? -27.409 -0.837 28.460 1.00 88.12 83 TYR A O 1
ATOM 664 N N . MET A 1 84 ? -25.215 -0.749 27.991 1.00 85.88 84 MET A N 1
ATOM 665 C CA . MET A 1 84 ? -24.781 -1.279 29.290 1.00 85.88 84 MET A CA 1
ATOM 666 C C . MET A 1 84 ? -25.087 -0.336 30.463 1.00 85.88 84 MET A C 1
ATOM 668 O O . MET A 1 84 ? -25.458 -0.795 31.545 1.00 85.88 84 MET A O 1
ATOM 672 N N . VAL A 1 85 ? -24.966 0.980 30.265 1.00 87.00 85 VAL A N 1
ATOM 673 C CA . VAL A 1 85 ? -25.178 1.983 31.328 1.00 87.00 85 VAL A CA 1
ATOM 674 C C . VAL A 1 85 ? -26.659 2.313 31.536 1.00 87.00 85 VAL A C 1
ATOM 676 O O . VAL A 1 85 ? -27.028 2.791 32.608 1.00 87.00 85 VAL A O 1
ATOM 679 N N . SER A 1 86 ? -27.530 2.014 30.565 1.00 87.94 86 SER A N 1
ATOM 680 C CA . SER A 1 86 ? -28.959 2.342 30.634 1.00 87.94 86 SER A CA 1
ATOM 681 C C . SER A 1 86 ? -29.639 1.862 31.924 1.00 87.94 86 SER A C 1
ATOM 683 O O . SER A 1 86 ? -30.523 2.551 32.431 1.00 87.94 86 SER A O 1
ATOM 685 N N . SER A 1 87 ? -29.234 0.716 32.488 1.00 83.19 87 SER A N 1
ATOM 686 C CA . SER A 1 87 ? -29.792 0.166 33.736 1.00 83.19 87 SER A CA 1
ATOM 687 C C . SER A 1 87 ? -31.338 0.114 33.761 1.00 83.19 87 SER A C 1
ATOM 689 O O . SER A 1 87 ? -31.942 0.196 34.831 1.00 83.19 87 SER A O 1
ATOM 691 N N . GLY A 1 88 ? -31.978 -0.014 32.591 1.00 80.19 88 GLY A N 1
ATOM 692 C CA . GLY A 1 88 ? -33.438 -0.036 32.424 1.00 80.19 88 GLY A CA 1
ATOM 693 C C . GLY A 1 88 ? -34.082 1.317 32.091 1.00 80.19 88 GLY A C 1
ATOM 694 O O . GLY A 1 88 ? -35.298 1.393 31.927 1.00 80.19 88 GLY A O 1
ATOM 695 N N . ASN A 1 89 ? -33.300 2.390 31.951 1.00 89.75 89 ASN A N 1
ATOM 696 C CA . ASN A 1 89 ? -33.791 3.679 31.477 1.00 89.75 89 ASN A CA 1
ATOM 697 C C . ASN A 1 89 ? -34.106 3.609 29.972 1.00 89.75 89 ASN A C 1
ATOM 699 O O . ASN A 1 89 ? -33.198 3.533 29.135 1.00 89.75 89 ASN A O 1
ATOM 703 N N . LYS A 1 90 ? -35.401 3.689 29.636 1.00 89.62 90 LYS A N 1
ATOM 704 C CA . LYS A 1 90 ? -35.914 3.636 28.257 1.00 89.62 90 LYS A CA 1
ATOM 705 C C . LYS A 1 90 ? -35.244 4.661 27.336 1.00 89.62 90 LYS A C 1
ATOM 707 O O . LYS A 1 90 ? -34.886 4.306 26.221 1.00 89.62 90 LYS A O 1
ATOM 712 N N . SER A 1 91 ? -34.973 5.874 27.824 1.00 91.12 91 SER A N 1
ATOM 713 C CA . SER A 1 91 ? -34.324 6.927 27.031 1.00 91.12 91 SER A CA 1
ATOM 714 C C . SER A 1 91 ? -32.892 6.555 26.625 1.00 91.12 91 SER A C 1
ATOM 716 O O . SER A 1 91 ? -32.487 6.777 25.486 1.00 91.12 91 SER A O 1
ATOM 718 N N . LEU A 1 92 ? -32.122 5.936 27.527 1.00 88.50 92 LEU A N 1
ATOM 719 C CA . LEU A 1 92 ? -30.753 5.501 27.223 1.00 88.50 92 LEU A CA 1
ATOM 720 C C . LEU A 1 92 ? -30.722 4.260 26.318 1.00 88.50 92 LEU A C 1
ATOM 722 O O . LEU A 1 92 ? -29.842 4.157 25.467 1.00 88.50 92 LEU A O 1
ATOM 726 N N . ILE A 1 93 ? -31.702 3.357 26.449 1.00 90.94 93 ILE A N 1
ATOM 727 C CA . ILE A 1 93 ? -31.869 2.221 25.525 1.00 90.94 93 ILE A CA 1
ATOM 728 C C . ILE A 1 93 ? -32.221 2.709 24.119 1.00 90.94 93 ILE A C 1
ATOM 730 O O . ILE A 1 93 ? -31.663 2.201 23.149 1.00 90.94 93 ILE A O 1
ATOM 734 N N . GLU A 1 94 ? -33.118 3.688 23.990 1.00 92.38 94 GLU A N 1
ATOM 735 C CA . GLU A 1 94 ? -33.466 4.254 22.685 1.00 92.38 94 GLU A CA 1
ATOM 736 C C . GLU A 1 94 ? -32.263 4.932 22.032 1.00 92.38 94 GLU A C 1
ATOM 738 O O . GLU A 1 94 ? -31.969 4.649 20.875 1.00 92.38 94 GLU A O 1
ATOM 743 N N . LYS A 1 95 ? -31.487 5.728 22.781 1.00 89.44 95 LYS A N 1
ATOM 744 C CA . LYS A 1 95 ? -30.240 6.318 22.263 1.00 89.44 95 LYS A CA 1
ATOM 745 C C . LYS A 1 95 ? -29.234 5.261 21.803 1.00 89.44 95 LYS A C 1
ATOM 747 O O . LYS A 1 95 ? -28.643 5.424 20.739 1.00 89.44 95 LYS A O 1
ATOM 752 N N . ALA A 1 96 ? -29.073 4.172 22.556 1.00 90.25 96 ALA A N 1
ATOM 753 C CA . ALA A 1 96 ? -28.194 3.065 22.178 1.00 90.25 96 ALA A CA 1
ATOM 754 C C . ALA A 1 96 ? -28.638 2.390 20.870 1.00 90.25 96 ALA A C 1
ATOM 756 O O . ALA A 1 96 ? -27.824 2.176 19.974 1.00 90.25 96 ALA A O 1
ATOM 757 N N . LYS A 1 97 ? -29.936 2.091 20.736 1.00 90.12 97 LYS A N 1
ATOM 758 C CA . LYS A 1 97 ? -30.504 1.471 19.528 1.00 90.12 97 LYS A CA 1
ATOM 759 C C . LYS A 1 97 ? -30.384 2.376 18.311 1.00 90.12 97 LYS A C 1
ATOM 761 O O . LYS A 1 97 ? -30.020 1.903 17.238 1.00 90.12 97 LYS A O 1
ATOM 766 N N . THR A 1 98 ? -30.654 3.665 18.480 1.00 91.56 98 THR A N 1
ATOM 767 C CA . THR A 1 98 ? -30.534 4.657 17.413 1.00 91.56 98 THR A CA 1
ATOM 768 C C . THR A 1 98 ? -29.085 4.792 16.950 1.00 91.56 98 THR A C 1
ATOM 770 O O . THR A 1 98 ? -28.827 4.709 15.753 1.00 91.56 98 THR A O 1
ATOM 773 N N . ALA A 1 99 ? -28.127 4.903 17.878 1.00 88.31 99 ALA A N 1
ATOM 774 C CA . ALA A 1 99 ? -26.702 4.942 17.547 1.00 88.31 99 ALA A CA 1
ATOM 775 C C . ALA A 1 99 ? -26.252 3.676 16.795 1.00 88.31 99 ALA A C 1
ATOM 777 O O . ALA A 1 99 ? -25.614 3.781 15.751 1.00 88.31 99 ALA A O 1
ATOM 778 N N . LEU A 1 100 ? -26.664 2.491 17.260 1.00 91.94 100 LEU A N 1
ATOM 779 C CA . LEU A 1 100 ? -26.345 1.224 16.598 1.00 91.94 100 LEU 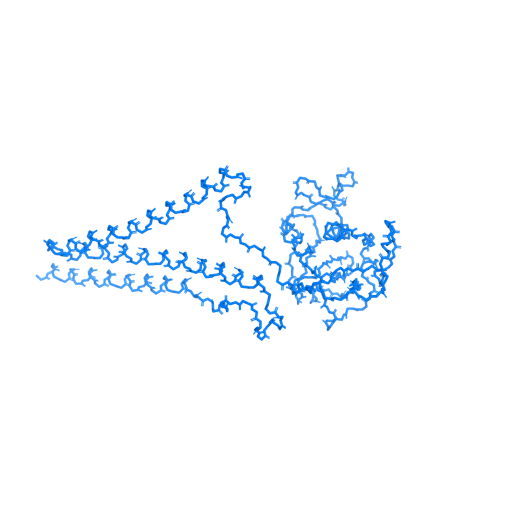A CA 1
ATOM 780 C C . LEU A 1 100 ? -26.957 1.133 15.193 1.00 91.94 100 LEU A C 1
ATOM 782 O O . LEU A 1 100 ? -26.293 0.699 14.255 1.00 91.94 100 LEU A O 1
ATOM 786 N N . THR A 1 101 ? -28.212 1.563 15.040 1.00 91.62 101 THR A N 1
ATOM 787 C CA . THR A 1 101 ? -28.927 1.526 13.757 1.00 91.62 101 THR A CA 1
ATOM 788 C C . THR A 1 101 ? -28.256 2.439 12.738 1.00 91.62 101 THR A C 1
ATOM 790 O O . THR A 1 101 ? -28.039 2.013 11.609 1.00 91.62 101 THR A O 1
ATOM 793 N N . TYR A 1 102 ? -27.864 3.657 13.128 1.00 91.56 102 TYR A N 1
ATOM 794 C CA . TYR A 1 102 ? -27.146 4.569 12.233 1.00 91.56 102 TYR A CA 1
ATOM 795 C C . TYR A 1 102 ? -25.768 4.034 11.830 1.00 91.56 102 TYR A C 1
ATOM 797 O O . TYR A 1 102 ? -25.420 4.103 10.652 1.00 91.56 102 TYR A O 1
ATOM 805 N N . SER A 1 103 ? -25.010 3.444 12.762 1.00 92.00 103 SER A N 1
ATOM 806 C CA . SER A 1 103 ? -23.723 2.814 12.438 1.00 92.00 103 SER A CA 1
ATOM 807 C C . SER A 1 103 ? -23.884 1.653 11.452 1.00 92.00 103 SER A C 1
ATOM 809 O O . SER A 1 103 ? -23.154 1.578 10.466 1.00 92.00 103 SER A O 1
ATOM 811 N N . LEU A 1 104 ? -24.870 0.776 11.667 1.00 93.44 104 LEU A N 1
ATOM 812 C CA . LEU A 1 104 ? -25.150 -0.346 10.766 1.00 93.44 104 LEU A CA 1
ATOM 813 C C . LEU A 1 104 ? -25.639 0.124 9.392 1.00 93.44 104 LEU A C 1
ATOM 815 O O . LEU A 1 104 ? -25.185 -0.397 8.376 1.00 93.44 104 LEU A O 1
ATOM 819 N N . MET A 1 105 ? -26.512 1.134 9.346 1.00 93.12 105 MET A N 1
ATOM 820 C CA . MET A 1 105 ? -26.999 1.709 8.090 1.00 93.12 105 MET A CA 1
ATOM 821 C C . MET A 1 105 ? -25.842 2.273 7.255 1.00 93.12 105 MET A C 1
ATOM 823 O O . MET A 1 105 ? -25.789 2.046 6.050 1.00 93.12 105 MET A O 1
ATOM 827 N N . GLY A 1 106 ? -24.880 2.949 7.897 1.00 90.38 106 GLY A N 1
ATOM 828 C CA . GLY A 1 106 ? -23.674 3.452 7.235 1.00 90.38 106 GLY A CA 1
ATOM 829 C C . GLY A 1 106 ? -22.830 2.338 6.608 1.00 90.38 106 GLY A C 1
ATOM 830 O O . GLY A 1 106 ? -22.422 2.454 5.454 1.00 90.38 106 GLY A O 1
ATOM 831 N N . ALA A 1 107 ? -22.635 1.224 7.322 1.00 90.62 107 ALA A N 1
ATOM 832 C CA . ALA A 1 107 ? -21.913 0.066 6.792 1.00 90.62 107 ALA A CA 1
ATOM 833 C C . ALA A 1 107 ? -22.647 -0.587 5.609 1.00 90.62 107 ALA A C 1
ATOM 835 O O . ALA A 1 107 ? -22.025 -0.907 4.597 1.00 90.62 107 ALA A O 1
ATOM 836 N N . VAL A 1 108 ? -23.973 -0.738 5.701 1.00 95.31 108 VAL A N 1
ATOM 837 C CA . VAL A 1 108 ? -24.790 -1.289 4.609 1.00 95.31 108 VAL A CA 1
ATOM 838 C C . VAL A 1 108 ? -24.705 -0.408 3.365 1.00 95.31 108 VAL A C 1
ATOM 840 O O . VAL A 1 108 ? -24.507 -0.933 2.271 1.00 95.31 108 VAL A O 1
ATOM 843 N N . ILE A 1 109 ? -24.798 0.917 3.508 1.00 93.88 109 ILE A N 1
ATOM 844 C CA . ILE A 1 109 ? -24.678 1.852 2.380 1.00 93.88 109 ILE A CA 1
ATOM 845 C C . ILE A 1 109 ? -23.285 1.762 1.742 1.00 93.88 109 ILE A C 1
ATOM 847 O O . ILE A 1 109 ? -23.192 1.695 0.518 1.00 93.88 109 ILE A O 1
ATOM 851 N N . ALA A 1 110 ? -22.213 1.702 2.539 1.00 90.88 110 ALA A N 1
ATOM 852 C CA . ALA A 1 110 ? -20.847 1.594 2.023 1.00 90.88 110 ALA A CA 1
ATOM 853 C C . ALA A 1 110 ? -20.632 0.293 1.226 1.00 90.88 110 ALA A C 1
ATOM 855 O O . ALA A 1 110 ? -20.128 0.326 0.102 1.00 90.88 110 ALA A O 1
ATOM 856 N N . LEU A 1 111 ? -21.086 -0.843 1.768 1.00 91.19 111 LEU A N 1
ATOM 857 C CA . LEU A 1 111 ? -21.004 -2.146 1.101 1.00 91.19 111 LEU A CA 1
ATOM 858 C C . LEU A 1 111 ? -21.865 -2.202 -0.164 1.00 91.19 111 LEU A C 1
ATOM 860 O O . LEU A 1 111 ? -21.426 -2.718 -1.191 1.00 91.19 111 LEU A O 1
ATOM 864 N N . THR A 1 112 ? -23.073 -1.638 -0.109 1.00 94.12 112 THR A N 1
ATOM 865 C CA . THR A 1 112 ? -23.984 -1.592 -1.262 1.00 94.12 112 THR A CA 1
ATOM 866 C C . THR A 1 112 ? -23.419 -0.701 -2.364 1.00 94.12 112 THR A C 1
ATOM 868 O O . THR A 1 112 ? -23.482 -1.069 -3.530 1.00 94.12 112 THR A O 1
ATOM 871 N N . SER A 1 113 ? -22.811 0.435 -2.010 1.00 93.19 113 SER A N 1
ATOM 872 C CA . SER A 1 113 ? -22.143 1.330 -2.959 1.00 93.19 113 SER A CA 1
ATOM 873 C C . SER A 1 113 ? -21.002 0.620 -3.694 1.00 93.19 113 SER A C 1
ATOM 875 O O . SER A 1 113 ? -20.977 0.603 -4.925 1.00 93.19 113 SER A O 1
ATOM 877 N N . TRP A 1 114 ? -20.111 -0.055 -2.957 1.00 89.88 114 TRP A N 1
ATOM 878 C CA . TRP A 1 114 ? -19.015 -0.823 -3.555 1.00 89.88 114 TRP A CA 1
ATOM 879 C C . TRP A 1 114 ? -19.527 -1.943 -4.472 1.00 89.88 114 TRP A C 1
ATOM 881 O O . TRP A 1 114 ? -19.050 -2.096 -5.597 1.00 89.88 114 TRP A O 1
ATOM 891 N N . LEU A 1 115 ? -20.549 -2.683 -4.030 1.00 92.69 115 LEU A N 1
ATOM 892 C CA . LEU A 1 115 ? -21.158 -3.754 -4.817 1.00 92.69 115 LEU A CA 1
ATOM 893 C C . LEU A 1 115 ? -21.801 -3.230 -6.109 1.00 92.69 115 LEU A C 1
ATOM 895 O O . LEU A 1 115 ? -21.616 -3.833 -7.165 1.00 92.69 115 LEU A O 1
ATOM 899 N N . LEU A 1 116 ? -22.537 -2.117 -6.036 1.00 94.19 116 LEU A N 1
ATOM 900 C CA . LEU A 1 116 ? -23.201 -1.513 -7.191 1.00 94.19 116 LEU A CA 1
ATOM 901 C C . LEU A 1 116 ? -22.194 -1.057 -8.248 1.00 94.19 116 LEU A C 1
ATOM 903 O O . LEU A 1 116 ? -22.373 -1.369 -9.425 1.00 94.19 116 LEU A O 1
ATOM 907 N N . VAL A 1 117 ? -21.119 -0.370 -7.847 1.00 93.44 117 VAL A N 1
ATOM 908 C CA . VAL A 1 117 ? -20.079 0.073 -8.791 1.00 93.44 117 VAL A CA 1
ATOM 909 C C . VAL A 1 117 ? -19.409 -1.129 -9.455 1.00 93.44 117 VAL A C 1
ATOM 911 O O . VAL A 1 117 ? -19.287 -1.167 -10.679 1.00 93.44 117 VAL A O 1
ATOM 914 N N . ASN A 1 118 ? -19.058 -2.158 -8.681 1.00 89.88 118 ASN A N 1
ATOM 915 C CA . ASN A 1 118 ? -18.441 -3.367 -9.225 1.00 89.88 118 ASN A CA 1
ATOM 916 C C . ASN A 1 118 ? -19.369 -4.110 -10.193 1.00 89.88 118 ASN A C 1
ATOM 918 O O . ASN A 1 118 ? -18.907 -4.602 -11.222 1.00 89.88 118 ASN A O 1
ATOM 922 N N . ALA A 1 119 ? -20.669 -4.181 -9.890 1.00 91.75 119 ALA A N 1
ATOM 923 C CA . ALA A 1 119 ? -21.659 -4.810 -10.759 1.00 91.75 119 ALA A CA 1
ATOM 924 C C . ALA A 1 119 ? -21.768 -4.085 -12.109 1.00 91.75 119 ALA A C 1
ATOM 926 O O . ALA A 1 119 ? -21.756 -4.737 -13.153 1.00 91.75 119 ALA A O 1
ATOM 927 N N . VAL A 1 120 ? -21.806 -2.748 -12.101 1.00 94.56 120 VAL A N 1
ATOM 928 C CA . VAL A 1 120 ? -21.849 -1.939 -13.331 1.00 94.56 120 VAL A CA 1
ATOM 929 C C . VAL A 1 120 ? -20.556 -2.087 -14.135 1.00 94.56 120 VAL A C 1
ATOM 931 O O . VAL A 1 120 ? -20.611 -2.327 -15.339 1.00 94.56 120 VAL A O 1
ATOM 934 N N . LEU A 1 121 ? -19.387 -2.006 -13.493 1.00 91.00 121 LEU A N 1
ATOM 935 C CA . LEU A 1 121 ? -18.097 -2.139 -14.180 1.00 91.00 121 LEU A CA 1
ATOM 936 C C . LEU A 1 121 ? -17.891 -3.536 -14.777 1.00 91.00 121 LEU A C 1
ATOM 938 O O . LEU A 1 121 ? -17.378 -3.661 -15.889 1.00 91.00 121 LEU A O 1
ATOM 942 N N . ASN A 1 122 ? -18.333 -4.584 -14.079 1.00 90.00 122 ASN A N 1
ATOM 943 C CA . ASN A 1 122 ? -18.304 -5.949 -14.598 1.00 90.00 122 ASN A CA 1
ATOM 944 C C . ASN A 1 122 ? -19.254 -6.106 -15.799 1.00 90.00 122 ASN A C 1
ATOM 946 O O . ASN A 1 122 ? -18.851 -6.646 -16.827 1.00 90.00 122 ASN A O 1
ATOM 950 N N . ALA A 1 123 ? -20.465 -5.538 -15.725 1.00 90.81 123 ALA A N 1
ATOM 951 C CA . ALA A 1 123 ? -21.418 -5.548 -16.838 1.00 90.81 123 ALA A CA 1
ATOM 952 C C . ALA A 1 123 ? -20.885 -4.840 -18.099 1.00 90.81 123 ALA A C 1
ATOM 954 O O . ALA A 1 123 ? -21.215 -5.241 -19.212 1.00 90.81 123 ALA A O 1
ATOM 955 N N . LEU A 1 124 ? -20.030 -3.825 -17.937 1.00 91.19 124 LEU A N 1
ATOM 956 C CA . LEU A 1 124 ? -19.363 -3.118 -19.037 1.00 91.19 124 LEU A CA 1
ATOM 957 C C . LEU A 1 124 ? -18.095 -3.827 -19.555 1.00 91.19 124 LEU A C 1
ATOM 959 O O . LEU A 1 124 ? -17.436 -3.319 -20.460 1.00 91.19 124 LEU A O 1
ATOM 963 N N . GLY A 1 125 ? -17.740 -4.996 -19.011 1.00 88.50 125 GLY A N 1
ATOM 964 C CA . GLY A 1 125 ? -16.585 -5.782 -19.450 1.00 88.50 125 GLY A CA 1
ATOM 965 C C . GLY A 1 125 ? -15.236 -5.297 -18.907 1.00 88.50 125 GLY A C 1
ATOM 966 O O . GLY A 1 125 ? -14.191 -5.642 -19.465 1.00 88.50 125 GLY A O 1
ATOM 967 N N . TYR A 1 126 ? -15.224 -4.509 -17.826 1.00 87.88 126 TYR A N 1
ATOM 968 C CA . TYR A 1 126 ? -13.985 -4.043 -17.207 1.00 87.88 126 TYR A CA 1
ATOM 969 C C . TYR A 1 126 ? -13.240 -5.197 -16.517 1.00 87.88 126 TYR A C 1
ATOM 971 O O . TYR A 1 126 ? -13.718 -5.797 -15.548 1.00 87.88 126 TYR A O 1
ATOM 979 N N . LYS A 1 127 ? -12.029 -5.500 -17.000 1.00 72.94 127 LYS A N 1
ATOM 980 C CA . LYS A 1 127 ? -11.119 -6.460 -16.362 1.00 72.94 127 LYS A CA 1
ATOM 981 C C . LYS A 1 127 ? -10.556 -5.801 -15.095 1.00 72.94 127 LYS A C 1
ATOM 983 O O . LYS A 1 127 ? -9.914 -4.764 -15.201 1.00 72.94 127 LYS A O 1
ATOM 988 N N . ASN A 1 128 ? -10.785 -6.410 -13.924 1.00 74.12 128 ASN A N 1
ATOM 989 C CA . ASN A 1 128 ? -10.427 -5.919 -12.572 1.00 74.12 128 ASN A CA 1
ATOM 990 C C . ASN A 1 128 ? -11.435 -4.975 -11.886 1.00 74.12 128 ASN A C 1
ATOM 992 O O . ASN A 1 128 ? -11.053 -4.077 -11.137 1.00 74.12 128 ASN A O 1
ATOM 996 N N . ALA A 1 129 ? -12.736 -5.234 -12.045 1.00 74.75 129 ALA A N 1
ATOM 997 C CA . ALA A 1 129 ? -13.800 -4.492 -11.361 1.00 74.75 129 ALA A CA 1
ATOM 998 C C . ALA A 1 129 ? -13.716 -4.479 -9.819 1.00 74.75 129 ALA A C 1
ATOM 1000 O O . ALA A 1 129 ? -14.447 -3.718 -9.216 1.00 74.75 129 ALA A O 1
ATOM 1001 N N . GLY A 1 130 ? -12.862 -5.272 -9.159 1.00 76.69 130 GLY A N 1
ATOM 1002 C CA . GLY A 1 130 ? -12.696 -5.236 -7.697 1.00 76.69 130 GLY A CA 1
ATOM 1003 C C . GLY A 1 130 ? -11.798 -4.108 -7.170 1.00 76.69 130 GLY A C 1
ATOM 1004 O O . GLY A 1 130 ? -11.904 -3.759 -5.997 1.00 76.69 130 GLY A O 1
ATOM 1005 N N . SER A 1 131 ? -10.954 -3.525 -8.027 1.00 80.38 131 SER A N 1
ATOM 1006 C CA . SER A 1 131 ? -9.910 -2.560 -7.637 1.00 80.38 131 SER A CA 1
ATOM 1007 C C . SER A 1 131 ? -9.969 -1.268 -8.453 1.00 80.38 131 SER A C 1
ATOM 1009 O O . SER A 1 131 ? -8.959 -0.597 -8.630 1.00 80.38 131 SER A O 1
ATOM 1011 N N . TRP A 1 132 ? -11.151 -0.903 -8.954 1.00 80.75 132 TRP A N 1
ATOM 1012 C CA . TRP A 1 132 ? -11.367 0.275 -9.809 1.00 80.75 132 TRP A CA 1
ATOM 1013 C C . TRP A 1 132 ? -10.973 1.609 -9.162 1.00 80.75 132 TRP A C 1
ATOM 1015 O O . TRP A 1 132 ? -10.772 2.592 -9.862 1.00 80.75 132 TRP A O 1
ATOM 1025 N N . TYR A 1 133 ? -10.878 1.648 -7.834 1.00 78.00 133 TYR A N 1
ATOM 1026 C CA . TYR A 1 133 ? -10.448 2.808 -7.054 1.00 78.00 133 TYR A CA 1
ATOM 1027 C C . TYR A 1 133 ? -8.914 2.946 -6.986 1.00 78.00 133 TYR A C 1
ATOM 1029 O O . TYR A 1 133 ? -8.398 3.940 -6.475 1.00 78.00 133 TYR A O 1
ATOM 1037 N N . ASN A 1 134 ? -8.166 1.949 -7.474 1.00 76.69 134 ASN A N 1
ATOM 1038 C CA . ASN A 1 134 ? -6.713 1.980 -7.543 1.00 76.69 134 ASN A CA 1
ATOM 1039 C C . ASN A 1 134 ? -6.271 2.526 -8.905 1.00 76.69 134 ASN A C 1
ATOM 1041 O O . ASN A 1 134 ? -6.295 1.830 -9.918 1.00 76.69 134 ASN A O 1
ATOM 1045 N N . PHE A 1 135 ? -5.878 3.795 -8.907 1.00 72.25 135 PHE A N 1
ATOM 1046 C CA . PHE A 1 135 ? -5.325 4.464 -10.072 1.00 72.25 135 PHE A CA 1
ATOM 1047 C C . PHE A 1 135 ? -3.810 4.566 -9.919 1.00 72.25 135 PHE A C 1
ATOM 1049 O O . PHE A 1 135 ? -3.318 5.180 -8.973 1.00 72.25 135 PHE A O 1
ATOM 1056 N N . THR A 1 136 ? -3.080 3.980 -10.864 1.00 63.62 136 THR A N 1
ATOM 1057 C CA . THR A 1 136 ? -1.648 4.216 -11.045 1.00 63.62 136 THR A CA 1
ATOM 1058 C C . THR A 1 136 ? -1.486 5.146 -12.231 1.00 63.62 136 THR A C 1
ATOM 1060 O O . THR A 1 136 ? -1.855 4.798 -13.354 1.00 63.62 136 THR A O 1
ATOM 1063 N N . CYS A 1 137 ? -0.972 6.341 -11.985 1.00 64.38 137 CYS A N 1
ATOM 1064 C CA . CYS A 1 137 ? -0.665 7.288 -13.040 1.00 64.38 137 CYS A CA 1
ATOM 1065 C C . CYS A 1 137 ? 0.833 7.602 -13.003 1.00 64.38 137 CYS A C 1
ATOM 1067 O O . CYS A 1 137 ? 1.444 7.623 -11.936 1.00 64.38 137 CYS A O 1
ATOM 1069 N N . ASP A 1 138 ? 1.413 7.811 -14.180 1.00 58.31 138 ASP A N 1
ATOM 1070 C CA . ASP A 1 138 ? 2.827 8.129 -14.330 1.00 58.31 138 ASP A CA 1
ATOM 1071 C C . ASP A 1 138 ? 3.062 9.606 -13.997 1.00 58.31 138 ASP A C 1
ATOM 1073 O O . ASP A 1 138 ? 2.505 10.506 -14.634 1.00 58.31 138 ASP A O 1
ATOM 1077 N N . THR A 1 139 ? 3.786 9.864 -12.913 1.00 54.78 139 THR A N 1
ATOM 1078 C CA . THR A 1 139 ? 4.071 11.203 -12.384 1.00 54.78 139 THR A CA 1
ATOM 1079 C C . THR A 1 139 ? 5.250 11.877 -13.081 1.00 54.78 139 THR A C 1
ATOM 1081 O O . THR A 1 139 ? 5.614 13.004 -12.730 1.00 54.78 139 THR A O 1
ATOM 1084 N N . THR A 1 140 ? 5.838 11.263 -14.108 1.00 49.06 140 THR A N 1
ATOM 1085 C CA . THR A 1 140 ? 6.833 11.965 -14.917 1.00 49.06 140 THR A CA 1
ATOM 1086 C C . THR A 1 140 ? 6.199 13.137 -15.683 1.00 49.06 140 THR A C 1
ATOM 1088 O O . THR A 1 140 ? 5.062 13.054 -16.166 1.00 49.06 140 THR A O 1
ATOM 1091 N N . PRO A 1 141 ? 6.897 14.284 -15.808 1.00 44.12 141 PRO A N 1
ATOM 1092 C CA . PRO A 1 141 ? 6.455 15.379 -16.653 1.00 44.12 141 PRO A CA 1
ATOM 1093 C C . PRO A 1 141 ? 6.411 14.896 -18.104 1.00 44.12 141 PRO A C 1
ATOM 1095 O O . PRO A 1 141 ? 7.414 14.894 -18.814 1.00 44.12 141 PRO A O 1
ATOM 1098 N N . SER A 1 142 ? 5.228 14.508 -18.574 1.00 39.66 142 SER A N 1
ATOM 1099 C CA . SER A 1 142 ? 4.970 14.414 -20.004 1.00 39.66 142 SER A CA 1
ATOM 1100 C C . SER A 1 142 ? 5.065 15.829 -20.560 1.00 39.66 142 SER A C 1
ATOM 1102 O O . SER A 1 142 ? 4.157 16.643 -20.376 1.00 39.66 142 SER A O 1
ATOM 1104 N N . LYS A 1 143 ? 6.181 16.151 -21.218 1.00 39.03 143 LYS A N 1
ATOM 1105 C CA . LYS A 1 143 ? 6.258 17.317 -22.097 1.00 39.03 143 LYS A CA 1
ATOM 1106 C C . LYS A 1 143 ? 5.146 17.144 -23.139 1.00 39.03 143 LYS A C 1
ATOM 1108 O O . LYS A 1 143 ? 5.267 16.338 -24.057 1.00 39.03 143 LYS A O 1
ATOM 1113 N N . GLY A 1 144 ? 4.027 17.843 -22.951 1.00 33.81 144 GLY A N 1
ATOM 1114 C CA . GLY A 1 144 ? 2.964 17.920 -23.948 1.00 33.81 144 GLY A CA 1
ATOM 1115 C C . GLY A 1 144 ? 3.508 18.465 -25.278 1.00 33.81 144 GLY A C 1
ATOM 1116 O O . GLY A 1 144 ? 4.546 19.133 -25.288 1.00 33.81 144 GLY A O 1
ATOM 1117 N N . PRO A 1 145 ? 2.834 18.178 -26.404 1.00 45.00 145 PRO A N 1
ATOM 1118 C CA . PRO A 1 145 ? 3.380 18.327 -27.748 1.00 45.00 145 PRO A CA 1
ATOM 1119 C C . PRO A 1 145 ? 3.479 19.809 -28.119 1.00 45.00 145 PRO A C 1
ATOM 1121 O O . PRO A 1 145 ? 2.531 20.420 -28.604 1.00 45.00 145 PRO A O 1
ATOM 1124 N N . GLY A 1 146 ? 4.641 20.400 -27.865 1.00 33.62 146 GLY A N 1
ATOM 1125 C CA . GLY A 1 146 ? 4.966 21.772 -28.216 1.00 33.62 146 GLY A CA 1
ATOM 1126 C C . GLY A 1 146 ? 6.224 21.802 -29.065 1.00 33.62 146 GLY A C 1
ATOM 1127 O O . GLY A 1 146 ? 7.320 21.582 -28.561 1.00 33.62 146 GLY A O 1
ATOM 1128 N N . THR A 1 147 ? 6.032 22.132 -30.340 1.00 30.02 147 THR A N 1
ATOM 1129 C CA . THR A 1 147 ? 7.028 22.516 -31.354 1.00 30.02 147 THR A CA 1
ATOM 1130 C C . THR A 1 147 ? 7.932 21.418 -31.920 1.00 30.02 147 THR A C 1
ATOM 1132 O O . THR A 1 147 ? 8.986 21.077 -31.393 1.00 30.02 147 THR A O 1
ATOM 1135 N N . LEU A 1 148 ? 7.506 20.942 -33.096 1.00 35.44 148 LEU A N 1
ATOM 1136 C CA . LEU A 1 148 ? 8.355 20.406 -34.155 1.00 35.44 148 LEU A CA 1
ATOM 1137 C C . LEU A 1 148 ? 9.521 21.375 -34.424 1.00 35.44 148 LEU A C 1
ATOM 1139 O O . LEU A 1 148 ? 9.303 22.506 -34.855 1.00 35.44 148 LEU A O 1
ATOM 1143 N N . GLY A 1 149 ? 10.744 20.905 -34.199 1.00 27.42 149 GLY A N 1
ATOM 1144 C CA . GLY A 1 149 ? 11.979 21.452 -34.759 1.00 27.42 149 GLY A CA 1
ATOM 1145 C C . GLY A 1 149 ? 12.732 20.309 -35.451 1.00 27.42 149 GLY A C 1
ATOM 1146 O O . GLY A 1 149 ? 12.754 19.203 -34.909 1.00 27.42 149 GLY A O 1
ATOM 1147 N N . PRO A 1 150 ? 13.271 20.504 -36.666 1.00 42.25 150 PRO A N 1
ATOM 1148 C CA . PRO A 1 150 ? 13.668 19.407 -37.537 1.00 42.25 150 PRO A CA 1
ATOM 1149 C C . PRO A 1 150 ? 15.020 18.847 -37.094 1.00 42.25 150 PRO A C 1
ATOM 1151 O O . PRO A 1 150 ? 16.036 19.533 -37.160 1.00 42.25 150 PRO A O 1
ATOM 1154 N N . GLY A 1 151 ? 15.044 17.593 -36.655 1.00 33.47 151 GLY A N 1
ATOM 1155 C CA . GLY A 1 151 ? 16.296 16.965 -36.251 1.00 33.47 151 GLY A CA 1
ATOM 1156 C C . GLY A 1 151 ? 16.138 15.518 -35.821 1.00 33.47 151 GLY A C 1
ATOM 1157 O O . GLY A 1 151 ? 16.146 15.239 -34.635 1.00 33.47 151 GLY A O 1
ATOM 1158 N N . GLY A 1 152 ? 16.008 14.626 -36.805 1.00 40.41 152 GLY A N 1
ATOM 1159 C CA . GLY A 1 152 ? 16.539 13.260 -36.758 1.00 40.41 152 GLY A CA 1
ATOM 1160 C C . GLY A 1 152 ? 15.976 12.287 -35.719 1.00 40.41 152 GLY A C 1
ATOM 1161 O O . GLY A 1 152 ? 16.424 12.236 -34.584 1.00 40.41 152 GLY A O 1
ATOM 1162 N N . SER A 1 153 ? 15.122 11.371 -36.169 1.00 29.69 153 SER A N 1
ATOM 1163 C CA . SER A 1 153 ? 15.096 10.007 -35.624 1.00 29.69 153 SER A CA 1
ATOM 1164 C C . SER A 1 153 ? 14.666 9.024 -36.708 1.00 29.69 153 SER A C 1
ATOM 1166 O O . SER A 1 153 ? 13.524 8.582 -36.801 1.00 29.69 153 SER A O 1
ATOM 1168 N N . THR A 1 154 ? 15.621 8.653 -37.558 1.00 30.45 154 THR A N 1
ATOM 1169 C CA . THR A 1 154 ? 15.616 7.287 -38.075 1.00 30.45 154 THR A CA 1
ATOM 1170 C C . THR A 1 154 ? 15.937 6.375 -36.897 1.00 30.45 154 THR A C 1
ATOM 1172 O O . THR A 1 154 ? 17.041 6.435 -36.357 1.00 30.45 154 THR A O 1
ATOM 1175 N N . LEU A 1 155 ? 14.958 5.564 -36.495 1.00 33.12 155 LEU A N 1
ATOM 1176 C CA . LEU A 1 155 ? 15.174 4.317 -35.758 1.00 33.12 155 LEU A CA 1
ATOM 1177 C C . LEU A 1 155 ? 16.456 3.628 -36.254 1.00 33.12 155 LEU A C 1
ATOM 1179 O O . LEU A 1 155 ? 16.578 3.447 -37.471 1.00 33.12 155 LEU A O 1
ATOM 1183 N N . PRO A 1 156 ? 17.371 3.160 -35.390 1.00 33.44 156 PRO A N 1
ATOM 1184 C CA . PRO A 1 156 ? 18.218 2.062 -35.787 1.00 33.44 156 PRO A CA 1
ATOM 1185 C C . PRO A 1 156 ? 17.438 0.745 -35.604 1.00 33.44 156 PRO A C 1
ATOM 1187 O O . PRO A 1 156 ? 16.707 0.578 -34.622 1.00 33.44 156 PRO A O 1
ATOM 1190 N N . PRO A 1 157 ? 17.558 -0.191 -36.557 1.00 33.94 157 PRO A N 1
ATOM 1191 C CA . PRO A 1 157 ? 17.008 -1.524 -36.423 1.00 33.94 157 PRO A CA 1
ATOM 1192 C C . PRO A 1 157 ? 17.802 -2.335 -35.395 1.00 33.94 157 PRO A C 1
ATOM 1194 O O . PRO A 1 157 ? 18.947 -2.029 -35.069 1.00 33.94 157 PRO A O 1
ATOM 1197 N N . SER A 1 158 ? 17.157 -3.401 -34.933 1.00 41.31 158 SER A N 1
ATOM 1198 C CA . SER A 1 158 ? 17.703 -4.563 -34.240 1.00 41.31 158 SER A CA 1
ATOM 1199 C C . SER A 1 158 ? 19.214 -4.790 -34.399 1.00 41.31 158 SER A C 1
ATOM 1201 O O . SER A 1 158 ? 19.707 -4.978 -35.510 1.00 41.31 158 SER A O 1
ATOM 1203 N N . GLY A 1 159 ? 19.899 -4.921 -33.259 1.00 37.03 159 GLY A N 1
ATOM 1204 C CA . GLY A 1 159 ? 21.213 -5.554 -33.145 1.00 37.03 159 GLY A CA 1
ATOM 1205 C C . GLY A 1 159 ? 22.394 -4.590 -33.053 1.00 37.03 159 GLY A C 1
ATOM 1206 O O . GLY A 1 159 ? 23.094 -4.382 -34.037 1.00 37.03 159 GLY A O 1
ATOM 1207 N N . ILE A 1 160 ? 22.695 -4.088 -31.850 1.00 33.62 160 ILE A N 1
ATOM 1208 C CA . ILE A 1 160 ? 24.027 -3.546 -31.540 1.00 33.62 160 ILE A CA 1
ATOM 1209 C C . ILE A 1 160 ? 24.505 -4.137 -30.212 1.00 33.62 160 ILE A C 1
ATOM 1211 O O . ILE A 1 160 ? 24.103 -3.725 -29.132 1.00 33.62 160 ILE A O 1
ATOM 1215 N N . SER A 1 161 ? 25.398 -5.122 -30.323 1.00 37.19 161 SER A N 1
ATOM 1216 C CA . SER A 1 161 ? 26.294 -5.553 -29.251 1.00 37.19 161 SER A CA 1
ATOM 1217 C C . SER A 1 161 ? 27.411 -4.512 -29.130 1.00 37.19 161 SER A C 1
ATOM 1219 O O . SER A 1 161 ? 28.408 -4.592 -29.847 1.00 37.19 161 SER A O 1
ATOM 1221 N N . GLY A 1 162 ? 27.240 -3.526 -28.251 1.00 36.72 162 GLY A N 1
ATOM 1222 C CA . GLY A 1 162 ? 28.235 -2.495 -27.949 1.00 36.72 162 GLY A CA 1
ATOM 1223 C C . GLY A 1 162 ? 28.426 -2.334 -26.441 1.00 36.72 162 GLY A C 1
ATOM 1224 O O . GLY A 1 162 ? 27.514 -2.607 -25.662 1.00 36.72 162 GLY A O 1
ATOM 1225 N N . LYS A 1 163 ? 29.624 -1.911 -26.013 1.00 42.47 163 LYS A N 1
ATOM 1226 C CA . LYS A 1 163 ? 29.882 -1.490 -24.622 1.00 42.47 163 LYS A CA 1
ATOM 1227 C C . LYS A 1 163 ? 28.824 -0.452 -24.226 1.00 42.47 163 LYS A C 1
ATOM 1229 O O . LYS A 1 163 ? 28.488 0.390 -25.051 1.00 42.47 163 LYS A O 1
ATOM 1234 N N . GLY A 1 164 ? 28.341 -0.474 -22.981 1.00 40.72 164 GLY A N 1
ATOM 1235 C CA . GLY A 1 164 ? 27.147 0.261 -22.518 1.00 40.72 164 GLY A CA 1
ATOM 1236 C C . GLY A 1 164 ? 27.012 1.755 -22.816 1.00 40.72 164 GLY A C 1
ATOM 1237 O O . GLY A 1 164 ? 25.936 2.307 -22.643 1.00 40.72 164 GLY A O 1
ATOM 1238 N N . ARG A 1 165 ? 28.063 2.399 -23.319 1.00 39.97 165 ARG A N 1
ATOM 1239 C CA . ARG A 1 165 ? 28.093 3.817 -23.680 1.00 39.97 165 ARG A CA 1
ATOM 1240 C C . ARG A 1 165 ? 27.337 4.164 -24.968 1.00 39.97 165 ARG A C 1
ATOM 1242 O O . ARG A 1 165 ? 27.064 5.338 -25.175 1.00 39.97 165 ARG A O 1
ATOM 1249 N N . ASP A 1 166 ? 26.983 3.179 -25.795 1.00 41.31 166 ASP A N 1
ATOM 1250 C CA . ASP A 1 166 ? 26.251 3.410 -27.055 1.00 41.31 166 ASP A CA 1
ATOM 1251 C C . ASP A 1 166 ? 24.752 3.064 -26.956 1.00 41.31 166 ASP A C 1
ATOM 1253 O O . ASP A 1 166 ? 23.997 3.262 -27.908 1.00 41.31 166 ASP A O 1
ATOM 1257 N N . ILE A 1 167 ? 24.303 2.554 -25.803 1.00 51.16 167 ILE A N 1
ATOM 1258 C CA . ILE A 1 167 ? 22.926 2.109 -25.585 1.00 51.16 167 ILE A CA 1
ATOM 1259 C C . ILE A 1 167 ? 22.163 3.205 -24.842 1.00 51.16 167 ILE A C 1
ATOM 1261 O O . ILE A 1 167 ? 22.355 3.417 -23.647 1.00 51.16 167 ILE A O 1
ATOM 1265 N N . GLN A 1 168 ? 21.288 3.889 -25.570 1.00 48.19 168 GLN A N 1
ATOM 1266 C CA . GLN A 1 168 ? 20.455 4.949 -25.021 1.00 48.19 168 GLN A CA 1
ATOM 1267 C C . GLN A 1 168 ? 19.217 4.353 -24.335 1.00 48.19 168 GLN A C 1
ATOM 1269 O O . GLN A 1 168 ? 18.466 3.608 -24.967 1.00 48.19 168 GLN A O 1
ATOM 1274 N N . VAL A 1 169 ? 18.991 4.667 -23.059 1.00 50.97 169 VAL A N 1
ATOM 1275 C CA . VAL A 1 169 ? 17.828 4.188 -22.292 1.00 50.97 169 VAL A CA 1
ATOM 1276 C C . VAL A 1 169 ? 16.912 5.369 -21.963 1.00 50.97 169 VAL A C 1
ATOM 1278 O O . VAL A 1 169 ? 17.411 6.435 -21.582 1.00 50.97 169 VAL A O 1
ATOM 1281 N N . PRO A 1 170 ? 15.579 5.216 -22.091 1.00 49.06 170 PRO A N 1
ATOM 1282 C CA . PRO A 1 170 ? 14.635 6.226 -21.629 1.00 49.06 170 PRO A CA 1
ATOM 1283 C C . PRO A 1 170 ? 14.901 6.589 -20.164 1.00 49.06 170 PRO A C 1
ATOM 1285 O O . PRO A 1 170 ? 14.968 5.715 -19.307 1.00 49.06 170 PRO A O 1
ATOM 1288 N N . GLN A 1 171 ? 15.027 7.883 -19.864 1.00 49.19 171 GLN A N 1
ATOM 1289 C CA . GLN A 1 171 ? 15.216 8.377 -18.488 1.00 49.19 171 GLN A CA 1
ATOM 1290 C C . GLN A 1 171 ? 13.998 8.145 -17.587 1.00 49.19 171 GLN A C 1
ATOM 1292 O O . GLN A 1 171 ? 14.078 8.277 -16.366 1.00 49.19 171 GLN A O 1
ATOM 1297 N N . ASP A 1 172 ? 12.868 7.801 -18.197 1.00 51.78 172 ASP A N 1
ATOM 1298 C CA . ASP A 1 172 ? 11.666 7.384 -17.509 1.00 51.78 172 ASP A CA 1
ATOM 1299 C C . ASP A 1 172 ? 11.825 5.938 -17.014 1.00 51.78 172 ASP A C 1
ATOM 1301 O O . ASP A 1 172 ? 11.528 4.959 -17.704 1.00 51.78 172 ASP A O 1
ATOM 1305 N N . GLY A 1 173 ? 12.343 5.812 -15.793 1.00 52.41 173 GLY A N 1
ATOM 1306 C CA . GLY A 1 173 ? 12.514 4.540 -15.102 1.00 52.41 173 GLY A CA 1
ATOM 1307 C C . GLY A 1 173 ? 11.201 3.829 -14.757 1.00 52.41 173 GLY A C 1
ATOM 1308 O O . GLY A 1 173 ? 11.272 2.781 -14.127 1.00 52.41 173 GLY A O 1
ATOM 1309 N N . SER A 1 174 ? 10.024 4.346 -15.140 1.00 57.97 174 SER A N 1
ATOM 1310 C CA . SER A 1 174 ? 8.698 3.778 -14.843 1.00 57.97 174 SER A CA 1
ATOM 1311 C C . SER A 1 174 ? 8.529 2.338 -15.340 1.00 57.97 174 SER A C 1
ATOM 1313 O O . SER A 1 174 ? 8.044 1.473 -14.608 1.00 57.97 174 SER A O 1
ATOM 1315 N N . LYS A 1 175 ? 8.992 2.039 -16.560 1.00 67.38 175 LYS A N 1
ATOM 1316 C CA . LYS A 1 175 ? 8.944 0.682 -17.130 1.00 67.38 175 LYS A CA 1
ATOM 1317 C C . LYS A 1 175 ? 9.902 -0.260 -16.421 1.00 67.38 175 LYS A C 1
ATOM 1319 O O . LYS A 1 175 ? 9.545 -1.399 -16.134 1.00 67.38 175 LYS A O 1
ATOM 1324 N N . LEU A 1 176 ? 11.098 0.223 -16.096 1.00 71.19 176 LEU A N 1
ATOM 1325 C CA . LEU A 1 176 ? 12.055 -0.541 -15.307 1.00 71.19 176 LEU A CA 1
ATOM 1326 C C . LEU A 1 176 ? 11.513 -0.810 -13.904 1.00 71.19 176 LEU A C 1
ATOM 1328 O O . LEU A 1 176 ? 11.571 -1.943 -13.454 1.00 71.19 176 LEU A O 1
ATOM 1332 N N . ALA A 1 177 ? 10.901 0.180 -13.259 1.00 68.00 177 ALA A N 1
ATOM 1333 C CA . ALA A 1 177 ? 10.249 0.046 -11.962 1.00 68.00 177 ALA A CA 1
ATOM 1334 C C . ALA A 1 177 ? 9.135 -1.001 -11.983 1.00 68.00 177 ALA A C 1
ATOM 1336 O O . ALA A 1 177 ? 9.071 -1.860 -11.109 1.00 68.00 177 ALA A O 1
ATOM 1337 N N . GLN A 1 178 ? 8.269 -0.945 -12.999 1.00 71.88 178 GLN A N 1
ATOM 1338 C CA . GLN A 1 178 ? 7.163 -1.880 -13.161 1.00 71.88 178 GLN A CA 1
ATOM 1339 C C . GLN A 1 178 ? 7.672 -3.315 -13.314 1.00 71.88 178 GLN A C 1
ATOM 1341 O O . GLN A 1 178 ? 7.126 -4.233 -12.705 1.00 71.88 178 GLN A O 1
ATOM 1346 N N . VAL A 1 179 ? 8.720 -3.506 -14.115 1.00 78.88 179 VAL A N 1
ATOM 1347 C CA . VAL A 1 179 ? 9.323 -4.818 -14.364 1.00 78.88 179 VAL A CA 1
ATOM 1348 C C . VAL A 1 179 ? 10.080 -5.316 -13.126 1.00 78.88 179 VAL A C 1
ATOM 1350 O O . VAL A 1 179 ? 9.918 -6.472 -12.741 1.00 78.88 179 VAL A O 1
ATOM 1353 N N . LEU A 1 180 ? 10.843 -4.454 -12.450 1.00 80.06 180 LEU A N 1
ATOM 1354 C CA . LEU A 1 180 ? 11.551 -4.788 -11.211 1.00 80.06 180 LEU A CA 1
ATOM 1355 C C . LEU A 1 180 ? 10.584 -5.176 -10.083 1.00 80.06 180 LEU A C 1
ATOM 1357 O O . LEU A 1 180 ? 10.795 -6.196 -9.431 1.00 80.06 180 LEU A O 1
ATOM 1361 N N . GLU A 1 181 ? 9.499 -4.422 -9.881 1.00 77.38 181 GLU A N 1
ATOM 1362 C CA . GLU A 1 181 ? 8.513 -4.718 -8.833 1.00 77.38 181 GLU A CA 1
ATOM 1363 C C . GLU A 1 181 ? 7.675 -5.960 -9.171 1.00 77.38 181 GLU A C 1
ATOM 1365 O O . GLU A 1 181 ? 7.388 -6.764 -8.288 1.00 77.38 181 GLU A O 1
ATOM 1370 N N . LYS A 1 182 ? 7.344 -6.184 -10.452 1.00 79.50 182 LYS A N 1
ATOM 1371 C CA . LYS A 1 182 ? 6.665 -7.408 -10.921 1.00 79.50 182 LYS A CA 1
ATOM 1372 C C . LYS A 1 182 ? 7.438 -8.679 -10.559 1.00 79.50 182 LYS A C 1
ATOM 1374 O O . LYS A 1 182 ? 6.821 -9.706 -10.285 1.00 79.50 182 LYS A O 1
ATOM 1379 N N . TYR A 1 183 ? 8.767 -8.617 -10.589 1.00 76.12 183 TYR A N 1
ATOM 1380 C CA . TYR A 1 183 ? 9.645 -9.773 -10.393 1.00 76.12 183 TYR A CA 1
ATOM 1381 C C . TYR A 1 183 ? 10.349 -9.806 -9.038 1.00 76.12 183 TYR A C 1
ATOM 1383 O O . TYR A 1 183 ? 11.144 -10.707 -8.759 1.00 76.12 183 TYR A O 1
ATOM 1391 N N . LYS A 1 184 ? 10.028 -8.859 -8.163 1.00 77.81 184 LYS A N 1
ATOM 1392 C CA . LYS A 1 184 ? 10.499 -8.834 -6.786 1.00 77.81 184 LYS A CA 1
ATOM 1393 C C . LYS A 1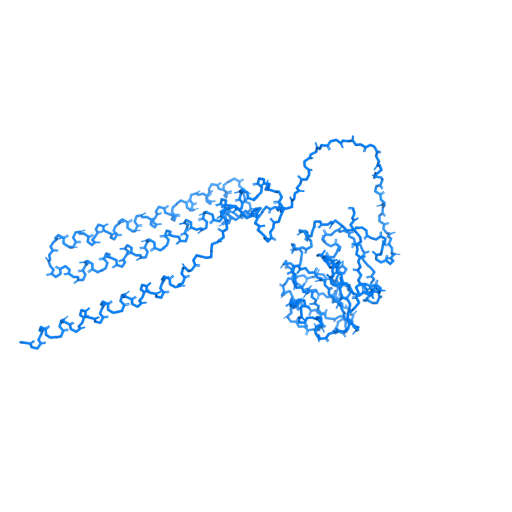 184 ? 10.040 -10.085 -6.042 1.00 77.81 184 LYS A C 1
ATOM 1395 O O . LYS A 1 184 ? 8.860 -10.429 -6.047 1.00 77.81 184 LYS A O 1
ATOM 1400 N N . GLY A 1 185 ? 10.984 -10.783 -5.413 1.00 72.31 185 GLY A N 1
ATOM 1401 C CA . GLY A 1 185 ? 10.695 -12.037 -4.713 1.00 72.31 185 GLY A CA 1
ATOM 1402 C C . GLY A 1 185 ? 10.360 -13.225 -5.625 1.00 72.31 185 GLY A C 1
ATOM 1403 O O . GLY A 1 185 ? 9.979 -14.277 -5.114 1.00 72.31 185 GLY A O 1
ATOM 1404 N N . ALA A 1 186 ? 10.510 -13.096 -6.949 1.00 71.94 186 ALA A N 1
ATOM 1405 C CA . ALA A 1 186 ? 10.337 -14.223 -7.857 1.00 71.94 186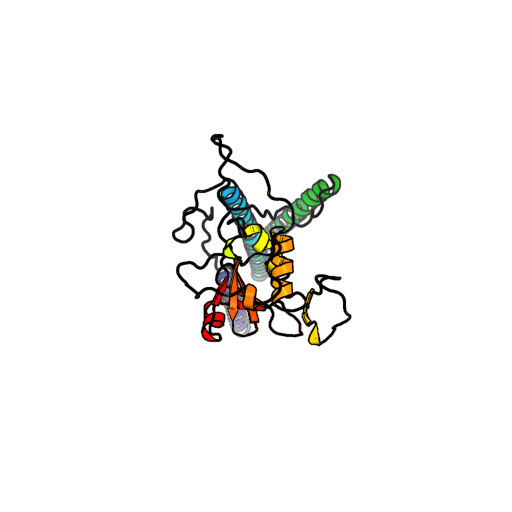 ALA A CA 1
ATOM 1406 C C . ALA A 1 186 ? 11.373 -15.325 -7.584 1.00 71.94 186 ALA A C 1
ATOM 1408 O O . ALA A 1 186 ? 12.500 -15.062 -7.152 1.00 71.94 186 ALA A O 1
ATOM 1409 N N . VAL A 1 187 ? 10.977 -16.572 -7.852 1.00 74.12 187 VAL A N 1
ATOM 1410 C CA . VAL A 1 187 ? 11.841 -17.741 -7.671 1.00 74.12 187 VAL A CA 1
ATOM 1411 C C . VAL A 1 187 ? 12.910 -17.748 -8.755 1.00 74.12 187 VAL A C 1
ATOM 1413 O O . VAL A 1 187 ? 12.617 -17.537 -9.933 1.00 74.12 187 VAL A O 1
ATOM 1416 N N . TYR A 1 188 ? 14.145 -18.034 -8.356 1.00 76.62 188 TYR A N 1
ATOM 1417 C CA . TYR A 1 188 ? 15.285 -18.043 -9.255 1.00 76.62 188 TYR A CA 1
ATOM 1418 C C . TYR A 1 188 ? 16.078 -19.349 -9.223 1.00 76.62 188 TYR A C 1
ATOM 1420 O O . TYR A 1 188 ? 16.372 -19.903 -8.159 1.00 76.62 188 TYR A O 1
ATOM 1428 N N . VAL A 1 189 ? 16.503 -19.790 -10.409 1.00 74.25 189 VAL A N 1
ATOM 1429 C CA . VAL A 1 189 ? 17.331 -20.980 -10.615 1.00 74.25 189 VAL A CA 1
ATOM 1430 C C . VAL A 1 189 ? 18.588 -20.621 -11.411 1.00 74.25 189 VAL A C 1
ATOM 1432 O O . VAL A 1 189 ? 18.501 -20.185 -12.558 1.00 74.25 189 VAL A O 1
ATOM 1435 N N . ASN A 1 190 ? 19.764 -20.856 -10.818 1.00 73.00 190 ASN A N 1
ATOM 1436 C CA . ASN A 1 190 ? 21.052 -20.604 -11.468 1.00 73.00 190 ASN A CA 1
ATOM 1437 C C . ASN A 1 190 ? 21.353 -21.651 -12.559 1.00 73.00 190 ASN A C 1
ATOM 1439 O O . ASN A 1 190 ? 21.170 -22.849 -12.324 1.00 73.00 190 ASN A O 1
ATOM 1443 N N . TYR A 1 191 ? 21.892 -21.224 -13.708 1.00 68.75 191 TYR A N 1
ATOM 1444 C CA . TYR A 1 191 ? 22.389 -22.116 -14.766 1.00 68.75 191 TYR A CA 1
ATOM 1445 C C . TYR A 1 191 ? 23.359 -23.196 -14.279 1.00 68.75 191 TYR A C 1
ATOM 1447 O O . TYR A 1 191 ? 23.330 -24.304 -14.811 1.00 68.75 191 TYR A O 1
ATOM 1455 N N . THR A 1 192 ? 24.187 -22.925 -13.265 1.00 64.75 192 THR A N 1
ATOM 1456 C CA . THR A 1 192 ? 25.110 -23.931 -12.707 1.00 64.75 192 THR A CA 1
ATOM 1457 C C . THR A 1 192 ? 24.387 -25.161 -12.160 1.00 64.75 192 THR A C 1
ATOM 1459 O O . THR A 1 192 ? 24.927 -26.263 -12.210 1.00 64.75 192 THR A O 1
ATOM 1462 N N . ASN A 1 193 ? 23.148 -24.987 -11.699 1.00 62.53 193 ASN A N 1
ATOM 1463 C CA . ASN A 1 193 ? 22.326 -26.041 -11.115 1.00 62.53 193 ASN A CA 1
ATOM 1464 C C . ASN A 1 193 ? 21.321 -26.635 -12.117 1.00 62.53 193 ASN A C 1
ATOM 1466 O O . ASN A 1 193 ? 20.677 -27.636 -11.809 1.00 62.53 193 ASN A O 1
ATOM 1470 N N . ASN A 1 194 ? 21.185 -26.047 -13.313 1.00 64.56 194 ASN A N 1
ATOM 1471 C CA . ASN A 1 194 ? 20.336 -26.563 -14.387 1.00 64.56 194 ASN A CA 1
ATOM 1472 C C . ASN A 1 194 ? 20.842 -26.146 -15.790 1.00 64.56 194 ASN A C 1
ATOM 1474 O O . ASN A 1 194 ? 20.195 -25.349 -16.475 1.00 64.56 194 ASN A O 1
ATOM 1478 N N . PRO A 1 195 ? 21.993 -26.672 -16.249 1.00 64.38 195 PRO A N 1
ATOM 1479 C CA . PRO A 1 195 ? 22.638 -26.220 -17.488 1.00 64.38 195 PRO A CA 1
ATOM 1480 C C . PRO A 1 195 ? 21.837 -26.543 -18.762 1.00 64.38 195 PRO A C 1
ATOM 1482 O O . PRO A 1 195 ? 21.996 -25.864 -19.774 1.00 64.38 195 PRO A O 1
ATOM 1485 N N . ASN A 1 196 ? 20.953 -27.546 -18.701 1.00 71.06 196 ASN A N 1
ATOM 1486 C CA . ASN A 1 196 ? 20.067 -27.959 -19.799 1.00 71.06 196 ASN A CA 1
ATOM 1487 C C . ASN A 1 196 ? 18.611 -27.499 -19.595 1.00 71.06 196 ASN A C 1
ATOM 1489 O O . ASN A 1 196 ? 17.712 -27.956 -20.300 1.00 71.06 196 ASN A O 1
ATOM 1493 N N . GLY A 1 197 ? 18.370 -26.643 -18.602 1.00 67.19 197 GLY A N 1
ATOM 1494 C CA . GLY A 1 197 ? 17.051 -26.134 -18.262 1.00 67.19 197 GLY A CA 1
ATOM 1495 C C . GLY A 1 197 ? 16.527 -25.061 -19.215 1.00 67.19 197 GLY A C 1
ATOM 1496 O O . GLY A 1 197 ? 17.248 -24.600 -20.107 1.00 67.19 197 GLY A O 1
ATOM 1497 N N . PRO A 1 198 ? 15.272 -24.623 -19.009 1.00 69.81 198 PRO A N 1
ATOM 1498 C CA . PRO A 1 198 ? 14.755 -23.426 -19.662 1.00 69.81 198 PRO A CA 1
ATOM 1499 C C . PRO A 1 198 ? 15.644 -22.205 -19.377 1.00 69.81 198 PRO A C 1
ATOM 1501 O O . PRO A 1 198 ? 16.378 -22.172 -18.391 1.00 69.81 198 PRO A O 1
ATOM 1504 N N . LYS A 1 199 ? 15.590 -21.201 -20.258 1.00 74.19 199 LYS A N 1
ATOM 1505 C CA . LYS A 1 199 ? 16.334 -19.938 -20.130 1.00 74.19 199 LYS A CA 1
ATOM 1506 C C . LYS A 1 199 ? 15.347 -18.781 -20.043 1.00 74.19 199 LYS A C 1
ATOM 1508 O O . LYS A 1 199 ? 14.439 -18.703 -20.867 1.00 74.19 199 LYS A O 1
ATOM 1513 N N . GLY A 1 200 ? 15.554 -17.873 -19.096 1.00 72.81 200 GLY A N 1
ATOM 1514 C CA . GLY A 1 200 ? 14.668 -16.734 -18.872 1.00 72.81 200 GLY A CA 1
ATOM 1515 C C . GLY A 1 200 ? 13.433 -17.083 -18.036 1.00 72.81 200 GLY A C 1
ATOM 1516 O O . GLY A 1 200 ? 13.467 -17.999 -17.215 1.00 72.81 200 GLY A O 1
ATOM 1517 N N . TRP A 1 201 ? 12.355 -16.322 -18.223 1.00 74.75 201 TRP A N 1
ATOM 1518 C CA . TRP A 1 201 ? 11.105 -16.462 -17.471 1.00 74.75 201 TRP A CA 1
ATOM 1519 C C . TRP A 1 201 ? 10.256 -17.633 -17.977 1.00 74.75 201 TRP A C 1
ATOM 1521 O O . TRP A 1 201 ? 9.816 -17.624 -19.126 1.00 74.75 201 TRP A O 1
ATOM 1531 N N . VAL A 1 202 ? 9.975 -18.605 -17.106 1.00 77.19 202 VAL A N 1
ATOM 1532 C CA . VAL A 1 202 ? 9.037 -19.711 -17.358 1.00 77.19 202 VAL A CA 1
ATOM 1533 C C . VAL A 1 202 ? 8.182 -19.922 -16.113 1.00 77.19 202 VAL A C 1
ATOM 1535 O O . VAL A 1 202 ? 8.717 -20.101 -15.025 1.00 77.19 202 VAL A O 1
ATOM 1538 N N . ASP A 1 203 ? 6.856 -19.854 -16.260 1.00 76.69 203 ASP A N 1
ATOM 1539 C CA . ASP A 1 203 ? 5.879 -20.076 -15.179 1.00 76.69 203 ASP A CA 1
ATOM 1540 C C . ASP A 1 203 ? 6.153 -19.279 -13.882 1.00 76.69 203 ASP A C 1
ATOM 1542 O O . ASP A 1 203 ? 5.918 -19.750 -12.772 1.00 76.69 203 ASP A O 1
ATOM 1546 N N . GLY A 1 204 ? 6.663 -18.046 -14.014 1.00 70.12 204 GLY A N 1
ATOM 1547 C CA . GLY A 1 204 ? 6.983 -17.165 -12.879 1.00 70.12 204 GLY A CA 1
ATOM 1548 C C . GLY A 1 204 ? 8.321 -17.457 -12.187 1.00 70.12 204 GLY A C 1
ATOM 1549 O O . GLY A 1 204 ? 8.648 -16.804 -11.196 1.00 70.12 204 GLY A O 1
ATOM 1550 N N . VAL A 1 205 ? 9.108 -18.395 -12.718 1.00 75.19 205 VAL A N 1
ATOM 1551 C CA . VAL A 1 205 ? 10.467 -18.720 -12.272 1.00 75.19 205 VAL A CA 1
ATOM 1552 C C . VAL A 1 205 ? 11.473 -18.183 -13.292 1.00 75.19 205 VAL A C 1
ATOM 1554 O O . VAL A 1 205 ? 11.311 -18.387 -14.498 1.00 75.19 205 VAL A O 1
ATOM 1557 N N . PHE A 1 206 ? 12.521 -17.500 -12.825 1.00 80.81 206 PHE A N 1
ATOM 1558 C CA . PHE A 1 206 ? 13.619 -17.062 -13.688 1.00 80.81 206 PHE A CA 1
ATOM 1559 C C . P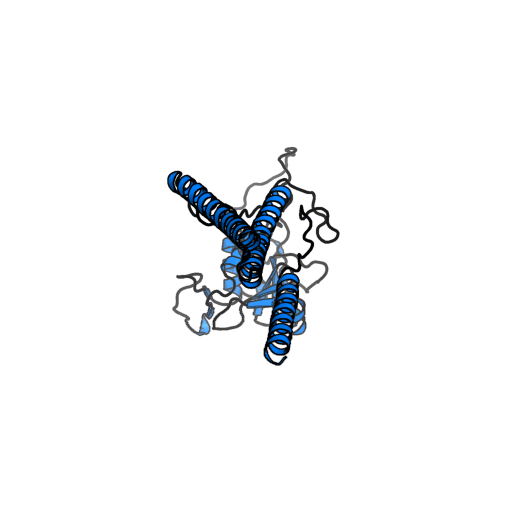HE A 1 206 ? 14.761 -18.077 -13.680 1.00 80.81 206 PHE A C 1
ATOM 1561 O O . PHE A 1 206 ? 15.318 -18.393 -12.628 1.00 80.81 206 PHE A O 1
ATOM 1568 N N . TYR A 1 207 ? 15.146 -18.548 -14.863 1.00 76.25 207 TYR A N 1
ATOM 1569 C CA . TYR A 1 207 ? 16.269 -19.460 -15.056 1.00 76.25 207 TYR A CA 1
ATOM 1570 C C . TYR A 1 207 ? 17.424 -18.718 -15.727 1.00 76.25 207 TYR A C 1
ATOM 1572 O O . TYR A 1 207 ? 17.333 -18.349 -16.903 1.00 76.25 207 TYR A O 1
ATOM 1580 N N . GLY A 1 208 ? 18.507 -18.475 -14.992 1.00 79.12 208 GLY A N 1
ATOM 1581 C CA . GLY A 1 208 ? 19.576 -17.615 -15.487 1.00 79.12 208 GLY A CA 1
ATOM 1582 C C . GLY A 1 208 ? 20.817 -17.523 -14.610 1.00 79.12 208 GLY A C 1
ATOM 1583 O O . GLY A 1 208 ? 20.952 -18.234 -13.629 1.00 79.12 208 GLY A O 1
ATOM 1584 N N . ASP A 1 209 ? 21.738 -16.641 -14.986 1.00 77.69 209 ASP A N 1
ATOM 1585 C CA . ASP A 1 209 ? 22.727 -16.019 -14.097 1.00 77.69 209 ASP A CA 1
ATOM 1586 C C . ASP A 1 209 ? 22.384 -14.531 -13.860 1.00 77.69 209 ASP A C 1
ATOM 1588 O O . ASP A 1 209 ? 21.475 -13.993 -14.503 1.00 77.69 209 ASP A O 1
ATOM 1592 N N . CYS A 1 210 ? 23.125 -13.853 -12.976 1.00 80.50 210 CYS A N 1
ATOM 1593 C CA . CYS A 1 210 ? 22.915 -12.440 -12.631 1.00 80.50 210 CYS A CA 1
ATOM 1594 C C . CYS A 1 210 ? 22.917 -11.508 -13.858 1.00 80.50 210 CYS A C 1
ATOM 1596 O O . CYS A 1 210 ? 22.020 -10.690 -14.014 1.00 80.50 210 CYS A O 1
ATOM 1598 N N . SER A 1 211 ? 23.849 -11.695 -14.793 1.00 78.00 211 SER A N 1
ATOM 1599 C CA . SER A 1 211 ? 23.920 -10.901 -16.028 1.00 78.00 211 SER A CA 1
ATOM 1600 C C . SER A 1 211 ? 22.787 -11.147 -17.017 1.00 78.00 211 SER A C 1
ATOM 1602 O O . SER A 1 211 ? 22.339 -10.220 -17.693 1.00 78.00 211 SER A O 1
ATOM 1604 N N . SER A 1 212 ? 22.280 -12.376 -17.088 1.00 79.25 212 SER A N 1
ATOM 1605 C CA . SER A 1 212 ? 21.107 -12.690 -17.902 1.00 79.25 212 SER A CA 1
ATOM 1606 C C . SER A 1 212 ? 19.802 -12.189 -17.279 1.00 79.25 212 SER A C 1
ATOM 1608 O O . SER A 1 212 ? 18.853 -11.921 -18.014 1.00 79.25 212 SER A O 1
ATOM 1610 N N . PHE A 1 213 ? 19.756 -12.052 -15.949 1.00 83.00 213 PHE A N 1
ATOM 1611 C CA . PHE A 1 213 ? 18.635 -11.431 -15.249 1.00 83.00 213 PHE A CA 1
ATOM 1612 C C . PHE A 1 213 ? 18.525 -9.962 -15.640 1.00 83.00 213 PHE A C 1
ATOM 1614 O O . PHE A 1 213 ? 17.482 -9.561 -16.153 1.00 83.00 213 PHE A O 1
ATOM 1621 N N . ASP A 1 214 ? 19.619 -9.207 -15.541 1.00 83.81 214 ASP A N 1
ATOM 1622 C CA . ASP A 1 214 ? 19.627 -7.808 -15.963 1.00 83.81 214 ASP A CA 1
ATOM 1623 C C . ASP A 1 214 ? 19.247 -7.696 -17.450 1.00 83.81 214 ASP A C 1
ATOM 1625 O O . ASP A 1 214 ? 18.367 -6.917 -17.807 1.00 83.81 214 ASP A O 1
ATOM 1629 N N . GLN A 1 215 ? 19.766 -8.570 -18.323 1.00 81.94 215 GLN A N 1
ATOM 1630 C CA . GLN A 1 215 ? 19.334 -8.611 -19.727 1.00 81.94 215 GLN A CA 1
ATOM 1631 C C . GLN A 1 215 ? 17.824 -8.787 -19.896 1.00 81.94 215 GLN A C 1
ATOM 1633 O O . GLN A 1 215 ? 17.218 -8.079 -20.696 1.00 81.94 215 GLN A O 1
ATOM 1638 N N . ALA A 1 216 ? 17.211 -9.716 -19.163 1.00 79.00 216 ALA A N 1
ATOM 1639 C CA . ALA A 1 216 ? 15.778 -9.964 -19.257 1.00 79.00 216 ALA A CA 1
ATOM 1640 C C . ALA A 1 216 ? 14.959 -8.754 -18.792 1.00 79.00 216 ALA A C 1
ATOM 1642 O O . ALA A 1 216 ? 13.972 -8.400 -19.437 1.00 79.00 216 ALA A O 1
ATOM 1643 N N . ILE A 1 217 ? 15.398 -8.089 -17.721 1.00 84.06 217 ILE A N 1
ATOM 1644 C CA . ILE A 1 217 ? 14.754 -6.882 -17.202 1.00 84.06 217 ILE A CA 1
ATOM 1645 C C . ILE A 1 217 ? 14.844 -5.738 -18.219 1.00 84.06 217 ILE A C 1
ATOM 1647 O O . ILE A 1 217 ? 13.818 -5.151 -18.554 1.00 84.06 217 ILE A O 1
ATOM 1651 N N . TYR A 1 218 ? 16.026 -5.444 -18.774 1.00 78.69 218 TYR A N 1
ATOM 1652 C CA . TYR A 1 218 ? 16.184 -4.372 -19.772 1.00 78.69 218 TYR A CA 1
ATOM 1653 C C . TYR A 1 218 ? 15.483 -4.690 -21.094 1.00 78.69 218 TYR A C 1
ATOM 1655 O O . TYR A 1 218 ? 14.931 -3.788 -21.736 1.00 78.69 218 TYR A O 1
ATOM 1663 N N . LYS A 1 219 ? 15.436 -5.968 -21.484 1.00 78.06 219 LYS A N 1
ATOM 1664 C CA . LYS A 1 219 ? 14.705 -6.406 -22.671 1.00 78.06 219 LYS A CA 1
ATOM 1665 C C . LYS A 1 219 ? 13.202 -6.211 -22.511 1.00 78.06 219 LYS A C 1
ATOM 1667 O O . LYS A 1 219 ? 12.559 -5.741 -23.445 1.00 78.06 219 LYS A O 1
ATOM 1672 N N . GLU A 1 220 ? 12.647 -6.532 -21.345 1.00 77.50 220 GLU A N 1
ATOM 1673 C CA . GLU A 1 220 ? 11.219 -6.353 -21.060 1.00 77.50 220 GLU A CA 1
ATOM 1674 C C . GLU A 1 220 ? 10.856 -4.878 -20.832 1.00 77.50 220 GLU A C 1
ATOM 1676 O O . GLU A 1 220 ? 9.863 -4.399 -21.378 1.00 77.50 220 GLU A O 1
ATOM 1681 N N . ALA A 1 221 ? 11.676 -4.138 -20.082 1.00 68.38 221 ALA A N 1
ATOM 1682 C CA . ALA A 1 221 ? 11.420 -2.738 -19.748 1.00 68.38 221 ALA A CA 1
ATOM 1683 C C . ALA A 1 221 ? 11.596 -1.802 -20.952 1.00 68.38 221 ALA A C 1
ATOM 1685 O O . ALA A 1 221 ? 10.798 -0.884 -21.155 1.00 68.38 221 ALA A O 1
ATOM 1686 N N . TYR A 1 222 ? 12.632 -2.028 -21.763 1.00 68.00 222 TYR A N 1
ATOM 1687 C CA . TYR A 1 222 ? 13.057 -1.070 -22.784 1.00 68.00 222 TYR A CA 1
ATOM 1688 C C . TYR A 1 222 ? 13.200 -1.661 -24.189 1.00 68.00 222 TYR A C 1
ATOM 1690 O O . TYR A 1 222 ? 13.412 -0.912 -25.138 1.00 68.00 222 TYR A O 1
ATOM 1698 N N . GLY A 1 223 ? 13.082 -2.981 -24.363 1.00 68.44 223 GLY A N 1
ATOM 1699 C CA . GLY A 1 223 ? 13.349 -3.638 -25.650 1.00 68.44 223 GLY A CA 1
ATOM 1700 C C . GLY A 1 223 ? 14.838 -3.711 -26.007 1.00 68.44 223 GLY A C 1
ATOM 1701 O O . GLY A 1 223 ? 15.183 -4.108 -27.122 1.00 68.44 223 GLY A O 1
ATOM 1702 N N . ILE A 1 224 ? 15.712 -3.351 -25.066 1.00 69.06 224 ILE A N 1
ATOM 1703 C CA . ILE A 1 224 ? 17.149 -3.168 -25.262 1.00 69.06 224 ILE A CA 1
ATOM 1704 C C . ILE A 1 224 ? 17.905 -4.439 -24.875 1.00 69.06 224 ILE A C 1
ATOM 1706 O O . ILE A 1 224 ? 17.651 -5.028 -23.827 1.00 69.06 224 ILE A O 1
ATOM 1710 N N . ASP A 1 225 ? 18.875 -4.826 -25.703 1.00 72.00 225 ASP A N 1
ATOM 1711 C CA . ASP A 1 225 ? 19.805 -5.913 -25.405 1.00 72.00 225 ASP A CA 1
ATOM 1712 C C . ASP A 1 225 ? 21.102 -5.337 -24.821 1.00 72.00 225 ASP A C 1
ATOM 1714 O O . ASP A 1 225 ? 21.897 -4.722 -25.531 1.00 72.00 225 ASP A O 1
ATOM 1718 N N . ILE A 1 226 ? 21.323 -5.530 -23.521 1.00 73.94 226 ILE A N 1
ATOM 1719 C CA . ILE A 1 226 ? 22.599 -5.193 -22.868 1.00 73.94 226 ILE A CA 1
ATOM 1720 C C . ILE A 1 226 ? 23.619 -6.342 -23.047 1.00 73.94 226 ILE A C 1
ATOM 1722 O O . ILE A 1 226 ? 23.219 -7.461 -23.386 1.00 73.94 226 ILE A O 1
ATOM 1726 N N . PRO A 1 227 ? 24.934 -6.120 -22.840 1.00 73.56 227 PRO A N 1
ATOM 1727 C CA . PRO A 1 227 ? 25.963 -7.158 -22.979 1.00 73.56 227 PRO A CA 1
ATOM 1728 C C . PRO A 1 227 ? 25.694 -8.403 -22.128 1.00 73.56 227 PRO A C 1
ATOM 1730 O O . PRO A 1 227 ? 25.024 -8.316 -21.113 1.00 73.56 227 PRO A O 1
ATOM 1733 N N . ARG A 1 228 ? 26.210 -9.580 -22.504 1.00 73.00 228 ARG A N 1
ATOM 1734 C CA . ARG A 1 228 ? 25.851 -10.843 -21.825 1.00 73.00 228 ARG A CA 1
ATOM 1735 C C . ARG A 1 228 ? 26.564 -11.075 -20.498 1.00 73.00 228 ARG A C 1
ATOM 1737 O O . ARG A 1 228 ? 26.038 -11.825 -19.684 1.00 73.00 228 ARG A O 1
ATOM 1744 N N . THR A 1 229 ? 27.748 -10.509 -20.288 1.00 74.31 229 THR A N 1
ATOM 1745 C CA . THR A 1 229 ? 28.572 -10.810 -19.109 1.00 74.31 229 THR A CA 1
ATOM 1746 C C . THR A 1 229 ? 28.613 -9.636 -18.144 1.00 74.31 229 THR A C 1
ATOM 1748 O O . THR A 1 229 ? 28.664 -8.485 -18.570 1.00 74.31 229 THR A O 1
ATOM 1751 N N . SER A 1 230 ? 28.670 -9.927 -16.843 1.00 72.94 230 SER A N 1
ATOM 1752 C CA . SER A 1 230 ? 28.805 -8.926 -15.774 1.00 72.94 230 SER A CA 1
ATOM 1753 C C . SER A 1 230 ? 29.963 -7.954 -16.007 1.00 72.94 230 SER A C 1
ATOM 1755 O O . SER A 1 230 ? 29.780 -6.750 -15.925 1.00 72.94 230 SER A O 1
ATOM 1757 N N . SER A 1 231 ? 31.121 -8.464 -16.427 1.00 67.06 231 SER A N 1
ATOM 1758 C CA . SER A 1 231 ? 32.311 -7.662 -16.753 1.00 67.06 231 SER A CA 1
ATOM 1759 C C . SER A 1 231 ? 32.123 -6.680 -17.913 1.00 67.06 231 SER A C 1
ATOM 1761 O O . SER A 1 231 ? 32.838 -5.690 -18.026 1.00 67.06 231 SER A O 1
ATOM 1763 N N . GLN A 1 232 ? 31.184 -6.957 -18.819 1.00 68.25 232 GLN A N 1
ATOM 1764 C CA . GLN A 1 232 ? 30.816 -6.036 -19.895 1.00 68.25 232 GLN A CA 1
ATOM 1765 C C . GLN A 1 232 ? 29.688 -5.092 -19.464 1.00 68.25 232 GLN A C 1
ATOM 1767 O O . GLN A 1 232 ? 29.502 -4.048 -20.092 1.00 68.25 232 GLN A O 1
ATOM 1772 N N . GLN A 1 233 ? 28.961 -5.471 -18.408 1.00 65.38 233 GLN A N 1
ATOM 1773 C CA . GLN A 1 233 ? 27.895 -4.711 -17.769 1.00 65.38 233 GLN A CA 1
ATOM 1774 C C . GLN A 1 233 ? 28.362 -3.869 -16.564 1.00 65.38 233 GLN A C 1
ATOM 1776 O O . GLN A 1 233 ? 27.543 -3.233 -15.918 1.00 65.38 233 GLN A O 1
ATOM 1781 N N . GLY A 1 234 ? 29.659 -3.823 -16.260 1.00 63.22 234 GLY A N 1
ATOM 1782 C CA . GLY A 1 234 ? 30.241 -2.942 -15.248 1.00 63.22 234 GLY A CA 1
ATOM 1783 C C . GLY A 1 234 ? 31.724 -2.768 -15.517 1.00 63.22 234 GLY A C 1
ATOM 1784 O O . GLY A 1 234 ? 32.506 -3.700 -15.359 1.00 63.22 234 GLY A O 1
ATOM 1785 N N . ASN A 1 235 ? 32.095 -1.613 -16.062 1.00 62.09 235 ASN A N 1
ATOM 1786 C CA . ASN A 1 235 ? 33.460 -1.381 -16.542 1.00 62.09 235 ASN A CA 1
ATOM 1787 C C . ASN A 1 235 ? 33.889 0.089 -16.425 1.00 62.09 235 ASN A C 1
ATOM 1789 O O . ASN A 1 235 ? 34.940 0.466 -16.943 1.00 62.09 235 ASN A O 1
ATOM 1793 N N . GLU A 1 236 ? 33.078 0.924 -15.775 1.00 64.88 236 GLU A N 1
ATOM 1794 C CA . GLU A 1 236 ? 33.387 2.320 -15.482 1.00 64.88 236 GLU A CA 1
ATOM 1795 C C . GLU A 1 236 ? 33.485 2.519 -13.953 1.00 64.88 236 GLU A C 1
ATOM 1797 O O . GLU A 1 236 ? 32.821 1.808 -13.193 1.00 64.88 236 GLU A O 1
ATOM 1802 N N . PRO A 1 237 ? 34.326 3.446 -13.458 1.00 59.97 237 PRO A N 1
ATOM 1803 C CA . PRO A 1 237 ? 34.414 3.744 -12.029 1.00 59.97 237 PRO A CA 1
ATOM 1804 C C . PRO A 1 237 ? 33.073 4.234 -11.467 1.00 59.97 237 PRO A C 1
ATOM 1806 O O . PRO A 1 237 ? 32.456 5.125 -12.046 1.00 59.97 237 PRO A O 1
ATOM 1809 N N . PHE A 1 238 ? 32.659 3.700 -10.316 1.00 62.09 238 PHE A N 1
ATOM 1810 C CA . PHE A 1 238 ? 31.417 4.107 -9.656 1.00 62.09 238 PHE A CA 1
ATOM 1811 C C . PHE A 1 238 ? 31.467 5.567 -9.184 1.00 62.09 238 PHE A C 1
ATOM 1813 O O . PHE A 1 238 ? 32.425 5.983 -8.522 1.00 62.09 238 PHE A O 1
ATOM 1820 N N . ASN A 1 239 ? 30.413 6.339 -9.471 1.00 64.94 239 ASN A N 1
ATOM 1821 C CA . ASN A 1 239 ? 30.282 7.719 -9.004 1.00 64.94 239 ASN A CA 1
ATOM 1822 C C . ASN A 1 239 ? 28.887 7.996 -8.434 1.00 64.94 239 ASN A C 1
ATOM 1824 O O . ASN A 1 239 ? 27.916 8.193 -9.164 1.00 64.94 239 ASN A O 1
ATOM 1828 N N . TYR A 1 240 ? 28.820 8.122 -7.107 1.00 56.88 240 TYR A N 1
ATOM 1829 C CA . TYR A 1 240 ? 27.571 8.352 -6.380 1.00 56.88 240 TYR A CA 1
ATOM 1830 C C . TYR A 1 240 ? 26.795 9.584 -6.877 1.00 56.88 240 TYR A C 1
ATOM 1832 O O . TYR A 1 240 ? 25.574 9.545 -6.993 1.00 56.88 240 TYR A O 1
ATOM 1840 N N . SER A 1 241 ? 27.489 10.672 -7.230 1.00 53.22 241 SER A N 1
ATOM 1841 C CA . SER A 1 241 ? 26.858 11.918 -7.695 1.00 53.22 241 SER A CA 1
ATOM 1842 C C . SER A 1 241 ? 26.232 11.809 -9.089 1.00 53.22 241 SER A C 1
ATOM 1844 O O . SER A 1 241 ? 25.557 12.735 -9.533 1.00 53.22 241 SER A O 1
ATOM 1846 N N . GLN A 1 242 ? 26.490 10.716 -9.807 1.00 56.38 242 GLN A N 1
ATOM 1847 C CA . GLN A 1 242 ? 25.987 10.455 -11.158 1.00 56.38 242 GLN A CA 1
ATOM 1848 C C . GLN A 1 242 ? 25.043 9.251 -11.207 1.00 56.38 242 GLN A C 1
ATOM 1850 O O . GLN A 1 242 ? 24.639 8.836 -12.295 1.00 56.38 242 GLN A O 1
ATOM 1855 N N . LEU A 1 243 ? 24.687 8.711 -10.040 1.00 61.84 243 LEU A N 1
ATOM 1856 C CA . LEU A 1 243 ? 23.849 7.536 -9.915 1.00 61.84 243 LEU A CA 1
ATOM 1857 C C . LEU A 1 243 ? 22.408 7.847 -10.342 1.00 61.84 243 LEU A C 1
ATOM 1859 O O . LEU A 1 243 ? 21.767 8.758 -9.820 1.00 61.84 243 LEU A O 1
ATOM 1863 N N . MET A 1 244 ? 21.901 7.074 -11.299 1.00 65.81 244 MET A N 1
ATOM 1864 C CA . MET A 1 244 ? 20.573 7.231 -11.892 1.00 65.81 244 MET A CA 1
ATOM 1865 C C . MET A 1 244 ? 19.824 5.904 -11.816 1.00 65.81 244 MET A C 1
ATOM 1867 O O . MET A 1 244 ? 20.438 4.841 -11.859 1.00 65.81 244 MET A O 1
ATOM 1871 N N . ASN A 1 245 ? 18.494 5.942 -11.727 1.00 70.06 245 ASN A N 1
ATOM 1872 C CA . ASN A 1 245 ? 17.688 4.721 -11.795 1.00 70.06 245 ASN A CA 1
ATOM 1873 C C . ASN A 1 245 ? 17.974 3.975 -13.107 1.00 70.06 245 ASN A C 1
ATOM 1875 O O . ASN A 1 245 ? 17.964 4.573 -14.180 1.00 70.06 245 ASN A O 1
ATOM 1879 N N . GLY A 1 246 ? 18.231 2.672 -13.015 1.00 70.31 246 GLY A N 1
ATOM 1880 C CA . GLY A 1 246 ? 18.704 1.880 -14.147 1.00 70.31 246 GLY A CA 1
ATOM 1881 C C . GLY A 1 246 ? 20.207 1.978 -14.409 1.00 70.31 246 GLY A C 1
ATOM 1882 O O . GLY A 1 246 ? 20.650 1.585 -15.487 1.00 70.31 246 GLY A O 1
ATOM 1883 N N . THR A 1 247 ? 21.010 2.468 -13.465 1.00 74.69 247 THR A N 1
ATOM 1884 C CA . THR A 1 247 ? 22.452 2.189 -13.458 1.00 74.69 247 THR A CA 1
ATOM 1885 C C . THR A 1 247 ? 22.677 0.734 -13.047 1.00 74.69 247 THR A C 1
ATOM 1887 O O . THR A 1 247 ? 22.131 0.284 -12.038 1.00 74.69 247 THR A O 1
ATOM 1890 N N . ILE A 1 248 ? 23.499 0.006 -13.803 1.00 80.44 248 ILE A N 1
ATOM 1891 C CA . ILE A 1 248 ? 23.936 -1.341 -13.421 1.00 80.44 248 ILE A CA 1
ATOM 1892 C C . ILE A 1 248 ? 25.189 -1.203 -12.558 1.00 80.44 248 ILE A C 1
ATOM 1894 O O . ILE A 1 248 ? 26.140 -0.518 -12.938 1.00 80.44 248 ILE A O 1
ATOM 1898 N N . LEU A 1 249 ? 25.166 -1.836 -11.390 1.00 78.06 249 LEU A N 1
ATOM 1899 C CA . LEU A 1 249 ? 26.244 -1.864 -10.412 1.00 78.06 249 LEU A CA 1
ATOM 1900 C C . LEU A 1 249 ? 26.878 -3.252 -10.403 1.00 78.06 249 LEU A C 1
ATOM 1902 O O . LEU A 1 249 ? 26.252 -4.235 -10.001 1.00 78.06 249 LEU A O 1
ATOM 1906 N N . GLU A 1 250 ? 28.136 -3.327 -10.811 1.00 78.06 250 GLU A N 1
ATOM 1907 C CA . GLU A 1 250 ? 28.944 -4.536 -10.766 1.00 78.06 250 GLU A CA 1
ATOM 1908 C C . GLU A 1 250 ? 29.796 -4.562 -9.509 1.00 78.06 250 GLU A C 1
ATOM 1910 O O . GLU A 1 250 ? 30.358 -3.571 -9.069 1.00 78.06 250 GLU A O 1
ATOM 1915 N N . SER A 1 251 ? 29.862 -5.735 -8.917 1.00 71.31 251 SER A N 1
ATOM 1916 C CA . SER A 1 251 ? 30.790 -6.119 -7.870 1.00 71.31 251 SER A CA 1
ATOM 1917 C C . SER A 1 251 ? 31.542 -7.354 -8.365 1.00 71.31 251 SER A C 1
ATOM 1919 O O . SER A 1 251 ? 31.009 -8.056 -9.225 1.00 71.31 251 SER A O 1
ATOM 1921 N N . PRO A 1 252 ? 32.731 -7.694 -7.840 1.00 69.25 252 PRO A N 1
ATOM 1922 C CA . PRO A 1 252 ? 33.536 -8.776 -8.395 1.00 69.25 252 PRO A CA 1
ATOM 1923 C C . PRO A 1 252 ? 32.754 -10.097 -8.510 1.00 69.25 252 PRO A C 1
ATOM 1925 O O . PRO A 1 252 ? 32.502 -10.776 -7.517 1.00 69.25 252 PRO A O 1
ATOM 1928 N N . GLY A 1 253 ? 32.370 -10.460 -9.740 1.00 69.94 253 GLY A N 1
ATOM 1929 C CA . GLY A 1 253 ? 31.609 -11.678 -10.045 1.00 69.94 253 GLY A CA 1
ATOM 1930 C C . GLY A 1 253 ? 30.083 -11.588 -9.889 1.00 69.94 253 GLY A C 1
ATOM 1931 O O . GLY A 1 253 ? 29.413 -12.608 -10.054 1.00 69.94 253 GLY A O 1
ATOM 1932 N N . HIS A 1 254 ? 29.513 -10.413 -9.608 1.00 79.12 254 HIS A N 1
ATOM 1933 C CA . HIS A 1 254 ? 28.080 -10.238 -9.349 1.00 79.12 254 HIS A CA 1
ATOM 1934 C C . HIS A 1 254 ? 27.566 -8.850 -9.764 1.00 79.12 254 HIS A C 1
ATOM 1936 O O . HIS A 1 254 ? 28.271 -7.861 -9.615 1.00 79.12 254 HIS A O 1
ATOM 1942 N N . ILE A 1 255 ? 26.332 -8.746 -10.256 1.00 82.44 255 ILE A N 1
ATOM 1943 C CA . ILE A 1 255 ? 25.755 -7.466 -10.707 1.00 82.44 255 ILE A CA 1
ATOM 1944 C C . ILE A 1 255 ? 24.340 -7.243 -10.181 1.00 82.44 255 ILE A C 1
ATOM 1946 O O . ILE A 1 255 ? 23.661 -8.192 -9.774 1.00 82.44 255 ILE A O 1
ATOM 1950 N N . GLY A 1 256 ? 23.892 -5.993 -10.219 1.00 83.19 256 GLY A N 1
ATOM 1951 C CA . GLY A 1 256 ? 22.507 -5.637 -9.961 1.00 83.19 256 GLY A CA 1
ATOM 1952 C C . GLY A 1 256 ? 22.121 -4.273 -10.508 1.00 83.19 256 GLY A C 1
ATOM 1953 O O . GLY A 1 256 ? 22.966 -3.453 -10.859 1.00 83.19 256 GLY A O 1
ATOM 1954 N N . ILE A 1 257 ? 20.820 -4.015 -10.520 1.00 85.19 257 ILE A N 1
ATOM 1955 C CA . ILE A 1 257 ? 20.219 -2.801 -11.064 1.00 85.19 257 ILE A CA 1
ATOM 1956 C C . ILE A 1 257 ? 19.880 -1.857 -9.917 1.00 85.19 257 ILE A C 1
ATOM 1958 O O . ILE A 1 257 ? 19.103 -2.199 -9.024 1.00 85.19 257 ILE A O 1
ATOM 1962 N N . TYR A 1 258 ? 20.429 -0.647 -9.947 1.00 76.88 258 TYR A N 1
ATOM 1963 C CA . TYR A 1 258 ? 20.060 0.399 -9.005 1.00 76.88 258 TYR A CA 1
ATOM 1964 C C . TYR A 1 258 ? 18.703 1.013 -9.365 1.00 76.88 258 TYR A C 1
ATOM 1966 O O . TYR A 1 258 ? 18.477 1.454 -10.494 1.00 76.88 258 TYR A O 1
ATOM 1974 N N . TYR A 1 259 ? 17.808 1.089 -8.386 1.00 78.00 259 TYR A N 1
ATOM 1975 C CA . TYR A 1 259 ? 16.529 1.771 -8.504 1.00 78.00 259 TYR A CA 1
ATOM 1976 C C . TYR A 1 259 ? 16.061 2.294 -7.138 1.00 78.00 259 TYR A C 1
ATOM 1978 O O . TYR A 1 259 ? 15.910 1.529 -6.185 1.00 78.00 259 TYR A O 1
ATOM 1986 N N . ASN A 1 260 ? 15.792 3.599 -7.057 1.00 74.88 260 ASN A N 1
ATOM 1987 C CA . ASN A 1 260 ? 15.178 4.280 -5.912 1.00 74.88 260 ASN A CA 1
ATOM 1988 C C . ASN A 1 260 ? 15.845 3.963 -4.556 1.00 74.88 260 ASN A C 1
ATOM 1990 O O . ASN A 1 260 ? 15.196 3.498 -3.619 1.00 74.88 260 ASN A O 1
ATOM 1994 N N . GLY A 1 261 ? 17.165 4.149 -4.464 1.00 70.88 261 GLY A N 1
ATOM 1995 C CA . GLY A 1 261 ? 17.926 3.912 -3.229 1.00 70.88 261 GLY A CA 1
ATOM 1996 C C . GLY A 1 261 ? 18.206 2.437 -2.913 1.00 70.88 261 GLY A C 1
ATOM 1997 O O . GLY A 1 261 ? 18.884 2.145 -1.931 1.00 70.88 261 GLY A O 1
ATOM 1998 N N . SER A 1 262 ? 17.730 1.509 -3.745 1.00 78.00 262 SER A N 1
ATOM 1999 C CA . SER A 1 262 ? 17.931 0.068 -3.586 1.00 78.00 262 SER A CA 1
ATOM 2000 C C . SER A 1 262 ? 18.609 -0.544 -4.808 1.00 78.00 262 SER A C 1
ATOM 2002 O O . SER A 1 262 ? 18.573 0.007 -5.904 1.00 78.00 262 SER A O 1
ATOM 2004 N N . VAL A 1 263 ? 19.219 -1.707 -4.621 1.00 80.44 263 VAL A N 1
ATOM 2005 C CA . VAL A 1 263 ? 19.827 -2.520 -5.670 1.00 80.44 263 VAL A CA 1
ATOM 2006 C C . VAL A 1 263 ? 19.035 -3.813 -5.784 1.00 80.44 263 VAL A C 1
ATOM 2008 O O . VAL A 1 263 ? 18.918 -4.572 -4.820 1.00 80.44 263 VAL A O 1
ATOM 2011 N N . TYR A 1 264 ? 18.479 -4.038 -6.969 1.00 85.75 264 TYR A N 1
ATOM 2012 C CA . TYR A 1 264 ? 17.771 -5.252 -7.347 1.00 85.75 264 TYR A CA 1
ATOM 2013 C C . TYR A 1 264 ? 18.785 -6.204 -7.953 1.00 85.75 264 TYR A C 1
ATOM 2015 O O . TYR A 1 264 ? 19.381 -5.906 -8.986 1.00 85.75 264 TYR A O 1
ATOM 2023 N N . HIS A 1 265 ? 19.031 -7.327 -7.295 1.00 81.31 265 HIS A N 1
ATOM 2024 C CA . HIS A 1 265 ? 20.103 -8.220 -7.704 1.00 81.31 265 HIS A CA 1
ATOM 2025 C C . HIS A 1 265 ? 19.823 -9.668 -7.330 1.00 81.31 265 HIS A C 1
ATOM 2027 O O . HIS A 1 265 ? 18.899 -9.988 -6.580 1.00 81.31 265 HIS A O 1
ATOM 2033 N N . ASN A 1 266 ? 20.655 -10.560 -7.859 1.00 75.69 266 ASN A N 1
ATOM 2034 C CA . ASN A 1 266 ? 20.475 -11.986 -7.663 1.00 75.69 266 ASN A CA 1
ATOM 2035 C C . ASN A 1 266 ? 21.802 -12.740 -7.524 1.00 75.69 266 ASN A C 1
ATOM 2037 O O . ASN A 1 266 ? 22.510 -12.922 -8.512 1.00 75.69 266 ASN A O 1
ATOM 2041 N N . SER A 1 267 ? 22.139 -13.174 -6.307 1.00 63.19 267 SER A N 1
ATOM 2042 C CA . SER A 1 267 ? 23.461 -13.735 -5.989 1.00 63.19 267 SER A CA 1
ATOM 2043 C C . SER A 1 267 ? 23.497 -15.248 -5.702 1.00 63.19 267 SER A C 1
ATOM 2045 O O . SER A 1 267 ? 24.546 -15.754 -5.309 1.00 63.19 267 SER A O 1
ATOM 2047 N N . GLY A 1 268 ? 22.415 -16.016 -5.904 1.00 62.22 268 GLY A N 1
ATOM 2048 C CA . GLY A 1 268 ? 22.434 -17.465 -5.625 1.00 62.22 268 GLY A CA 1
ATOM 2049 C C . GLY A 1 268 ? 21.139 -18.209 -5.954 1.00 62.22 268 GLY A C 1
ATOM 2050 O O . GLY A 1 268 ? 20.145 -17.589 -6.289 1.00 62.22 268 GLY A O 1
ATOM 2051 N N . THR A 1 269 ? 21.130 -19.546 -5.873 1.00 52.62 269 THR A N 1
ATOM 2052 C CA . THR A 1 269 ? 19.903 -20.360 -6.027 1.00 52.62 269 THR A CA 1
ATOM 2053 C C . THR A 1 269 ? 19.013 -20.289 -4.791 1.00 52.62 269 THR A C 1
ATOM 2055 O O . THR A 1 269 ? 19.464 -20.646 -3.704 1.00 52.62 269 THR A O 1
ATOM 2058 N N . GLY A 1 270 ? 17.747 -19.906 -4.958 1.00 55.88 270 GLY A N 1
ATOM 2059 C CA . GLY A 1 270 ? 16.784 -19.794 -3.862 1.00 55.88 270 GLY A CA 1
ATOM 2060 C C . GLY A 1 270 ? 15.692 -18.753 -4.117 1.00 55.88 270 GLY A C 1
ATOM 2061 O O . GLY A 1 270 ? 15.669 -18.093 -5.156 1.00 55.88 270 GLY A O 1
ATOM 2062 N N . ASN A 1 271 ? 14.763 -18.637 -3.164 1.00 51.38 271 ASN A N 1
ATOM 2063 C CA . ASN A 1 271 ? 13.631 -17.710 -3.219 1.00 51.38 271 ASN A CA 1
ATOM 2064 C C . ASN A 1 271 ? 14.072 -16.285 -2.899 1.00 51.38 271 ASN A C 1
ATOM 2066 O O . ASN A 1 271 ? 13.973 -15.920 -1.732 1.00 51.38 271 ASN A O 1
ATOM 2070 N N . ASP A 1 272 ? 14.511 -15.530 -3.909 1.00 61.72 272 ASP A N 1
ATOM 2071 C CA . ASP A 1 272 ? 14.166 -14.116 -4.118 1.00 61.72 272 ASP A CA 1
ATOM 2072 C C . ASP A 1 272 ? 15.159 -13.400 -5.049 1.00 61.72 272 ASP A C 1
ATOM 2074 O O . ASP A 1 272 ? 16.363 -13.357 -4.809 1.00 61.72 272 ASP A O 1
ATOM 2078 N N . VAL A 1 273 ? 14.639 -12.734 -6.084 1.00 66.50 273 VAL A N 1
ATOM 2079 C CA . VAL A 1 273 ? 15.253 -11.485 -6.561 1.00 66.50 273 VAL A CA 1
ATOM 2080 C C . VAL A 1 273 ? 15.337 -10.553 -5.350 1.00 66.50 273 VAL A C 1
ATOM 2082 O O . VAL A 1 273 ? 14.301 -10.119 -4.835 1.00 66.50 273 VAL A O 1
ATOM 2085 N N . ARG A 1 274 ? 16.557 -10.305 -4.863 1.00 73.25 274 ARG A N 1
ATOM 2086 C CA . ARG A 1 274 ? 16.810 -9.567 -3.623 1.00 73.25 274 ARG A CA 1
ATOM 2087 C C . ARG A 1 274 ? 16.817 -8.077 -3.887 1.00 73.25 274 ARG A C 1
ATOM 2089 O O . ARG A 1 274 ? 17.347 -7.609 -4.894 1.00 73.25 274 ARG A O 1
ATOM 2096 N N . VAL A 1 275 ? 16.265 -7.349 -2.927 1.00 80.00 275 VAL A N 1
ATOM 2097 C CA . VAL A 1 275 ? 16.320 -5.893 -2.869 1.00 80.00 275 VAL A CA 1
ATOM 2098 C C . VAL A 1 275 ? 17.155 -5.534 -1.652 1.00 80.00 275 VAL A C 1
ATOM 2100 O O . VAL A 1 275 ? 16.780 -5.858 -0.526 1.00 80.00 275 VAL A O 1
ATOM 2103 N N . VAL A 1 276 ? 18.310 -4.920 -1.884 1.00 77.31 276 VAL A N 1
ATOM 2104 C CA . VAL A 1 276 ? 19.236 -4.495 -0.828 1.00 77.31 276 VAL A CA 1
ATOM 2105 C C . VAL A 1 276 ? 19.395 -2.987 -0.910 1.00 77.31 276 VAL A C 1
ATOM 2107 O O . VAL A 1 276 ? 19.518 -2.442 -2.002 1.00 77.31 276 VAL A O 1
ATOM 2110 N N . GLU A 1 277 ? 19.395 -2.294 0.224 1.00 77.25 277 GLU A N 1
ATOM 2111 C CA . GLU A 1 277 ? 19.647 -0.852 0.235 1.00 77.25 277 GLU A CA 1
ATOM 2112 C C . GLU A 1 277 ? 21.030 -0.537 -0.345 1.00 77.25 277 GLU A C 1
ATOM 2114 O O . GLU A 1 277 ? 22.011 -1.233 -0.069 1.00 77.25 277 GLU A O 1
ATOM 2119 N N . LEU A 1 278 ? 21.134 0.545 -1.118 1.00 73.75 278 LEU A N 1
ATOM 2120 C CA . LEU A 1 278 ? 22.376 0.934 -1.786 1.00 73.75 278 LEU A CA 1
ATOM 2121 C C . LEU A 1 278 ? 23.548 1.045 -0.802 1.00 73.75 278 LEU A C 1
ATOM 2123 O O . LEU A 1 278 ? 24.632 0.544 -1.084 1.00 73.75 278 LEU A O 1
ATOM 2127 N N . GLY A 1 279 ? 23.334 1.650 0.370 1.00 67.19 279 GLY A N 1
ATOM 2128 C CA . GLY A 1 279 ? 24.379 1.785 1.389 1.00 67.19 279 GLY A CA 1
ATOM 2129 C C . GLY A 1 279 ? 24.917 0.433 1.868 1.00 67.19 279 GLY A C 1
ATOM 2130 O O . GLY A 1 279 ? 26.127 0.252 2.000 1.00 67.19 279 GLY A O 1
ATOM 2131 N N . GLN A 1 280 ? 24.032 -0.549 2.048 1.00 69.06 280 GLN A N 1
ATOM 2132 C CA . GLN A 1 280 ? 24.411 -1.910 2.420 1.00 69.06 280 GLN A CA 1
ATOM 2133 C C . GLN A 1 280 ? 25.095 -2.647 1.259 1.00 69.06 280 GLN A C 1
ATOM 2135 O O . GLN A 1 280 ? 26.038 -3.407 1.485 1.00 69.06 280 GLN A O 1
ATOM 2140 N N . TYR A 1 281 ? 24.661 -2.419 0.019 1.00 69.69 281 TYR A N 1
ATOM 2141 C CA . TYR A 1 281 ? 25.279 -3.011 -1.167 1.00 69.69 281 TYR A CA 1
ATOM 2142 C C . TYR A 1 281 ? 26.718 -2.510 -1.361 1.00 69.69 281 TYR A C 1
ATOM 2144 O O . TYR A 1 281 ? 27.636 -3.321 -1.496 1.00 69.69 281 TYR A O 1
ATOM 2152 N N . LEU A 1 282 ? 26.923 -1.190 -1.278 1.00 68.31 282 LEU A N 1
ATOM 2153 C CA . LEU A 1 282 ? 28.225 -0.527 -1.412 1.00 68.31 282 LEU A CA 1
ATOM 2154 C C . LEU A 1 282 ? 29.179 -0.843 -0.250 1.00 68.31 282 LEU A C 1
ATOM 2156 O O . LEU A 1 282 ? 30.381 -0.951 -0.458 1.00 68.31 282 LEU A O 1
ATOM 2160 N N . SER A 1 283 ? 28.671 -1.030 0.973 1.00 66.50 283 SER A N 1
ATOM 2161 C CA . SER A 1 283 ? 29.512 -1.384 2.128 1.00 66.50 283 SER A CA 1
ATOM 2162 C C . SER A 1 283 ? 30.110 -2.792 2.036 1.00 66.50 283 SER A C 1
ATOM 2164 O O . SER A 1 283 ? 31.101 -3.072 2.709 1.00 66.50 283 SER A O 1
ATOM 2166 N N . ASN A 1 284 ? 29.496 -3.685 1.259 1.00 60.59 284 ASN A N 1
ATOM 2167 C CA . ASN A 1 284 ? 29.878 -5.096 1.182 1.00 60.59 284 ASN A CA 1
ATOM 2168 C C . ASN A 1 284 ? 30.674 -5.442 -0.088 1.00 60.59 284 ASN A C 1
ATOM 2170 O O . ASN A 1 284 ? 31.155 -6.568 -0.208 1.00 60.59 284 ASN A O 1
ATOM 2174 N N . HIS A 1 285 ? 30.823 -4.502 -1.029 1.00 62.31 285 HIS A N 1
ATOM 2175 C CA . HIS A 1 285 ? 31.391 -4.765 -2.351 1.00 62.31 285 HIS A CA 1
ATOM 2176 C C . HIS A 1 285 ? 32.276 -3.610 -2.842 1.00 62.31 285 HIS A C 1
ATOM 2178 O O . HIS A 1 285 ? 31.996 -2.445 -2.584 1.00 62.31 285 HIS A O 1
ATOM 2184 N N . ASN A 1 286 ? 33.321 -3.928 -3.612 1.00 63.97 286 ASN A N 1
ATOM 2185 C CA . ASN A 1 286 ? 34.068 -2.931 -4.383 1.00 63.97 286 ASN A CA 1
ATOM 2186 C C . ASN A 1 286 ? 33.383 -2.752 -5.746 1.00 63.97 286 ASN A C 1
ATOM 2188 O O . ASN A 1 286 ? 33.473 -3.656 -6.571 1.00 63.97 286 ASN A O 1
ATOM 2192 N N . VAL A 1 287 ? 32.648 -1.657 -5.949 1.00 63.03 287 VAL A N 1
ATOM 2193 C CA . VAL A 1 287 ? 31.661 -1.553 -7.039 1.00 63.03 287 VAL A CA 1
ATOM 2194 C C . VAL A 1 287 ? 32.188 -0.772 -8.249 1.00 63.03 287 VAL A C 1
ATOM 2196 O O . VAL A 1 287 ? 32.767 0.305 -8.099 1.00 63.03 287 VAL A O 1
ATOM 2199 N N . THR A 1 288 ? 31.948 -1.296 -9.451 1.00 57.50 288 THR A N 1
ATOM 2200 C CA . THR A 1 288 ? 32.051 -0.587 -10.737 1.00 57.50 288 THR A CA 1
ATOM 2201 C C . THR A 1 288 ? 30.655 -0.407 -11.345 1.00 57.50 288 THR A C 1
ATOM 2203 O O . THR A 1 288 ? 29.696 -1.029 -10.893 1.00 57.50 288 THR A O 1
ATOM 2206 N N . GLU A 1 289 ? 30.484 0.470 -12.334 1.00 52.72 289 GLU A N 1
ATOM 2207 C CA . GLU A 1 289 ? 29.172 0.734 -12.939 1.00 52.72 289 GLU A CA 1
ATOM 2208 C C . GLU A 1 289 ? 29.171 0.603 -14.466 1.00 52.72 289 GLU A C 1
ATOM 2210 O O . GLU A 1 289 ? 30.194 0.735 -15.146 1.00 52.72 289 GLU A O 1
ATOM 2215 N N . MET A 1 290 ? 27.990 0.343 -15.022 1.00 58.25 290 MET A N 1
ATOM 2216 C CA . MET A 1 290 ? 27.677 0.604 -16.423 1.00 58.25 290 MET A CA 1
ATOM 2217 C C . MET A 1 290 ? 26.559 1.621 -16.480 1.00 58.25 290 MET A C 1
ATOM 2219 O O . MET A 1 290 ? 25.439 1.409 -16.006 1.00 58.25 290 MET A O 1
ATOM 2223 N N . ARG A 1 291 ? 26.888 2.730 -17.128 1.00 58.88 291 ARG A N 1
ATOM 2224 C CA . ARG A 1 291 ? 25.953 3.799 -17.404 1.00 58.88 291 ARG A CA 1
ATOM 2225 C C . ARG A 1 291 ? 25.372 3.613 -18.793 1.00 58.88 291 ARG A C 1
ATOM 2227 O O . ARG A 1 291 ? 26.113 3.574 -19.773 1.00 58.88 291 ARG A O 1
ATOM 2234 N N . LEU A 1 292 ? 24.052 3.539 -18.850 1.00 56.53 292 LEU A N 1
ATOM 2235 C CA . LEU A 1 292 ? 23.298 3.610 -20.089 1.00 56.53 292 LEU A CA 1
ATOM 2236 C C . LEU A 1 292 ? 22.880 5.076 -20.270 1.00 56.53 292 LEU A C 1
ATOM 2238 O O . LEU A 1 292 ? 22.090 5.576 -19.463 1.00 56.53 292 LEU A O 1
ATOM 2242 N N . PRO A 1 293 ? 23.492 5.822 -21.204 1.00 43.94 293 PRO A N 1
ATOM 2243 C CA . PRO A 1 293 ? 23.196 7.238 -21.377 1.00 43.94 293 PRO A CA 1
ATOM 2244 C C . PRO A 1 293 ? 21.709 7.500 -21.693 1.00 43.94 293 PRO A C 1
ATOM 2246 O O . PRO A 1 293 ? 21.023 6.633 -22.238 1.00 43.94 293 PRO A O 1
ATOM 2249 N N . PRO A 1 294 ? 21.197 8.687 -21.322 1.00 43.28 294 PRO A N 1
ATOM 2250 C CA . PRO A 1 294 ? 19.843 9.122 -21.658 1.00 43.28 294 PRO A CA 1
ATOM 2251 C C . PRO A 1 294 ? 19.623 9.200 -23.169 1.00 43.28 294 PRO A C 1
ATOM 2253 O O . PRO A 1 294 ? 20.335 9.956 -23.826 1.00 43.28 294 PRO A O 1
ATOM 2256 N N . ALA A 1 295 ? 18.593 8.508 -23.669 1.00 44.06 295 ALA A N 1
ATOM 2257 C CA . ALA A 1 295 ? 18.052 8.742 -25.014 1.00 44.06 295 ALA A CA 1
ATOM 2258 C C . ALA A 1 295 ? 17.503 10.161 -25.197 1.00 44.06 295 ALA A C 1
ATOM 2260 O O . ALA A 1 295 ? 16.862 10.671 -24.247 1.00 44.06 295 ALA A O 1
#

Foldseek 3Di:
DVVVVVVVVVVVVVVVVVVVVVVVVVVVPPPPPCPLQNDCDPVHPDDDDVQSNLVSVLVVVVVVVVVLVVVLVVLLVVLVVLCVPCPVPPVSPVVSVVSNVVSVVSVVVVVVVLVVQLVVCVVVVNDCSNPPSDDDDQRPPPPPDDDDDDDDDDDDDDDDADQQAVAAFALRCVLLVVLLVLLFQFAEAECVRPVPDDAQDDPRYHYYAFQSVLQNSCCRSGVDGYHRDLCSQFPAADDPVPDGFQKWKGFVRFIFTDDDQWTQTDDDHGGGSDTGGPVVVVVVGRIGIRDNHHD

Radius of gyration: 28.57 Å; chains: 1; bounding box: 70×50×89 Å